Protein AF-A0A7Y4X3A5-F1 (afdb_monomer_lite)

Radius of gyration: 24.89 Å; chains: 1; bounding box: 58×42×70 Å

Foldseek 3Di:
DWDWDDDPPDPPIDIWDWDWDDDVPDDIDIDIGPPPDCVVPPSVNVVVVVVVVCVVVVLVVCLCPQVVLVDQPDPDPVSNVVSSVVSVVVSVVLLVLLVLLCVLVVHDSVQFASRQSSVVVVVVVVCCVVPPDPVRVVVPDDDQPDPVSVVVVSNVVSSPDDDPSRGDDPDDPDPDPPPDDPDPDPDDPPVNVVVVVVVVVVPPDDD

Structure (mmCIF, N/CA/C/O backbone):
data_AF-A0A7Y4X3A5-F1
#
_entry.id   AF-A0A7Y4X3A5-F1
#
loop_
_atom_site.group_PDB
_atom_site.id
_atom_site.type_symbol
_atom_site.label_atom_id
_atom_site.label_alt_id
_atom_site.label_comp_id
_atom_site.label_asym_id
_atom_site.label_entity_id
_atom_site.label_seq_id
_atom_site.pdbx_PDB_ins_code
_atom_site.Cartn_x
_atom_site.Cartn_y
_atom_site.Cartn_z
_atom_site.occupancy
_atom_site.B_iso_or_equiv
_atom_site.auth_seq_id
_atom_site.auth_comp_id
_atom_site.auth_asym_id
_atom_site.auth_atom_id
_atom_site.pdbx_PDB_model_num
ATOM 1 N N . ASP A 1 1 ? 22.664 -3.812 -25.374 1.00 91.44 1 ASP A N 1
ATOM 2 C CA . ASP A 1 1 ? 23.437 -2.894 -26.245 1.00 91.44 1 ASP A CA 1
ATOM 3 C C . ASP A 1 1 ? 23.710 -1.587 -25.528 1.00 91.44 1 ASP A C 1
ATOM 5 O O . ASP A 1 1 ? 22.988 -1.268 -24.592 1.00 91.44 1 ASP A O 1
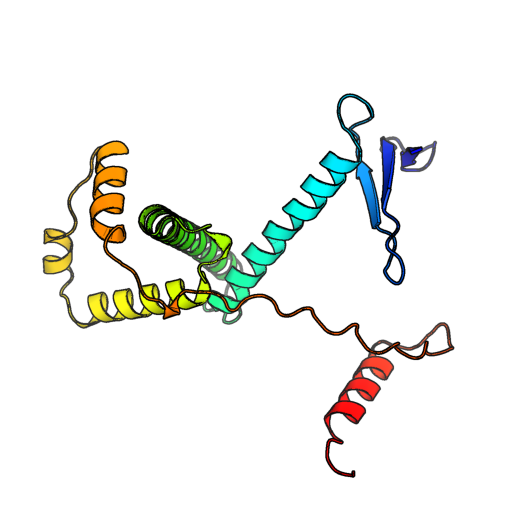ATOM 9 N N . TRP A 1 2 ? 24.705 -0.824 -25.969 1.00 95.75 2 TRP A N 1
ATOM 10 C CA . TRP A 1 2 ? 24.998 0.519 -25.465 1.00 95.75 2 TRP A CA 1
ATOM 11 C C . TRP A 1 2 ? 24.923 1.516 -26.605 1.00 95.75 2 TRP A C 1
ATOM 13 O O . TRP A 1 2 ? 25.144 1.170 -27.765 1.00 95.75 2 TRP A O 1
ATOM 23 N N . GLY A 1 3 ? 24.606 2.758 -26.282 1.00 94.00 3 GLY A N 1
ATOM 24 C CA . GLY A 1 3 ? 24.521 3.795 -27.284 1.00 94.00 3 GLY A CA 1
ATOM 25 C C . GLY A 1 3 ? 24.164 5.133 -26.687 1.00 94.00 3 GLY A C 1
ATOM 26 O O . GLY A 1 3 ? 23.875 5.277 -25.503 1.00 94.00 3 GLY A O 1
ATOM 27 N N . TRP A 1 4 ? 24.180 6.136 -27.544 1.00 93.19 4 TRP A N 1
ATOM 28 C CA . TRP A 1 4 ? 23.812 7.473 -27.140 1.00 93.19 4 TRP A CA 1
ATOM 29 C C . TRP A 1 4 ? 22.343 7.757 -27.435 1.00 93.19 4 TRP A C 1
ATOM 31 O O . TRP A 1 4 ? 21.884 7.559 -28.559 1.00 93.19 4 TRP A O 1
ATOM 41 N N . LEU A 1 5 ? 21.642 8.306 -26.449 1.00 91.06 5 LEU A N 1
ATOM 42 C CA . LEU A 1 5 ? 20.322 8.897 -26.609 1.00 91.06 5 LEU A CA 1
ATOM 43 C C . LEU A 1 5 ? 20.466 10.408 -26.834 1.00 91.06 5 LEU A C 1
ATOM 45 O O . LEU A 1 5 ? 21.069 11.109 -26.019 1.00 91.06 5 LEU A O 1
ATOM 49 N N . GLY A 1 6 ? 19.909 10.899 -27.942 1.00 88.00 6 GLY A N 1
ATOM 50 C CA . GLY A 1 6 ? 19.996 12.298 -28.376 1.00 88.00 6 GLY A CA 1
ATOM 51 C C . GLY A 1 6 ? 20.973 12.526 -29.538 1.00 88.00 6 GLY A C 1
ATOM 52 O O . GLY A 1 6 ? 21.834 11.690 -29.836 1.00 88.00 6 GLY A O 1
ATOM 53 N N . SER A 1 7 ? 20.830 13.673 -30.211 1.00 88.69 7 SER A N 1
ATOM 54 C CA . SER A 1 7 ? 21.684 14.056 -31.342 1.00 88.69 7 SER A CA 1
ATOM 55 C C . SER A 1 7 ? 23.117 14.357 -30.893 1.00 88.69 7 SER A C 1
ATOM 57 O O . SER A 1 7 ? 23.351 14.775 -29.760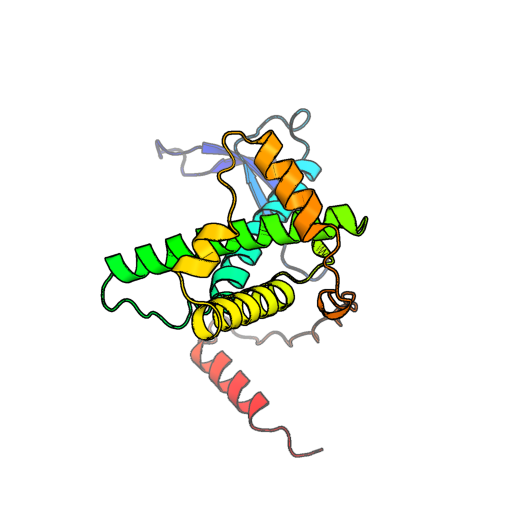 1.00 88.69 7 SER A O 1
ATOM 59 N N . ALA A 1 8 ? 24.088 14.183 -31.795 1.00 88.06 8 ALA A N 1
ATOM 60 C CA . ALA A 1 8 ? 25.502 14.452 -31.509 1.00 88.06 8 ALA A CA 1
ATOM 61 C C . ALA A 1 8 ? 25.788 15.922 -31.143 1.00 88.06 8 ALA A C 1
ATOM 63 O O . ALA A 1 8 ? 26.760 16.206 -30.454 1.00 88.06 8 ALA A O 1
ATOM 64 N N . GLN A 1 9 ? 24.927 16.841 -31.584 1.00 88.38 9 GLN A N 1
ATOM 65 C CA . GLN A 1 9 ? 25.035 18.281 -31.335 1.00 88.38 9 GLN A CA 1
ATOM 66 C C . GLN A 1 9 ? 24.324 18.713 -30.039 1.00 88.38 9 GLN A C 1
ATOM 68 O O . GLN A 1 9 ? 24.487 19.846 -29.589 1.00 88.38 9 GLN A O 1
ATOM 73 N N . SER A 1 10 ? 23.523 17.831 -29.426 1.00 90.44 10 SER A N 1
ATOM 74 C CA . SER A 1 10 ? 22.800 18.143 -28.193 1.00 90.44 10 SER A CA 1
ATOM 75 C C . SER A 1 10 ? 23.715 18.034 -26.978 1.00 90.44 10 SER A C 1
ATOM 77 O O . SER A 1 10 ? 24.249 16.968 -26.675 1.00 90.44 10 SER A O 1
ATOM 79 N N . LYS A 1 11 ? 23.810 19.118 -26.202 1.00 86.44 11 LYS A N 1
ATOM 80 C CA . LYS A 1 11 ? 24.529 19.131 -24.916 1.00 86.44 11 LYS A CA 1
ATOM 81 C C . LYS A 1 11 ? 23.901 18.210 -23.860 1.00 86.44 11 LYS A C 1
ATOM 83 O O . LYS A 1 11 ? 24.559 17.876 -22.884 1.00 86.44 11 LYS A O 1
ATOM 88 N N . GLN A 1 12 ? 22.644 17.799 -24.045 1.00 90.38 12 GLN A N 1
ATOM 89 C CA . GLN A 1 12 ? 21.928 16.903 -23.129 1.00 90.38 12 GLN A CA 1
ATOM 90 C C . GLN A 1 12 ? 22.005 15.425 -23.545 1.00 90.38 12 GLN A C 1
ATOM 92 O O . GLN A 1 12 ? 21.328 14.587 -22.950 1.00 90.38 12 GLN A O 1
ATOM 97 N N . ARG A 1 13 ? 22.800 15.083 -24.569 1.00 92.62 13 ARG A N 1
ATOM 98 C CA . ARG A 1 13 ? 22.971 13.698 -25.021 1.00 92.62 13 ARG A CA 1
ATOM 99 C C . ARG A 1 13 ? 23.508 12.826 -23.879 1.00 92.62 13 ARG A C 1
ATOM 101 O O . ARG A 1 13 ? 24.441 13.216 -23.179 1.00 92.62 13 ARG A O 1
ATOM 108 N N . ARG A 1 14 ? 22.946 11.629 -23.702 1.00 92.62 14 ARG A N 1
ATOM 109 C CA . ARG A 1 14 ? 23.349 10.681 -22.647 1.00 92.62 14 ARG A CA 1
ATOM 110 C C . ARG A 1 14 ? 23.825 9.373 -23.255 1.00 92.62 14 ARG A C 1
ATOM 112 O O . ARG A 1 14 ? 23.186 8.863 -24.172 1.00 92.62 14 ARG A O 1
ATOM 119 N N . PHE A 1 15 ? 24.931 8.835 -22.752 1.00 94.50 15 PHE A N 1
ATOM 120 C CA . PHE A 1 15 ? 25.352 7.477 -23.078 1.00 94.50 15 PHE A CA 1
ATOM 121 C C . PHE A 1 15 ? 24.637 6.512 -22.139 1.00 94.50 15 PHE A C 1
ATOM 123 O O . PHE A 1 15 ? 24.703 6.678 -20.925 1.00 94.50 15 PHE A O 1
ATOM 130 N N . LEU A 1 16 ? 23.911 5.557 -22.706 1.00 95.94 16 LEU A N 1
ATOM 131 C CA . LEU A 1 16 ? 23.006 4.668 -21.993 1.00 95.94 16 LEU A CA 1
ATOM 132 C C . LEU A 1 16 ? 23.197 3.227 -22.461 1.00 95.94 16 LEU A C 1
ATOM 134 O O . LEU A 1 16 ? 23.697 2.942 -23.552 1.00 95.94 16 LEU A O 1
ATOM 138 N N . ARG A 1 17 ? 22.708 2.311 -21.640 1.00 94.94 17 ARG A N 1
ATOM 139 C CA . ARG A 1 17 ? 22.535 0.902 -21.948 1.00 94.94 17 ARG A CA 1
ATOM 140 C C . ARG A 1 17 ? 21.066 0.616 -22.249 1.00 94.94 17 ARG A C 1
ATOM 142 O O . ARG A 1 17 ? 20.165 1.078 -21.551 1.00 94.94 17 ARG A O 1
ATOM 149 N N . ARG A 1 18 ? 20.836 -0.184 -23.286 1.00 95.12 18 ARG A N 1
ATOM 150 C CA . ARG A 1 18 ? 19.540 -0.707 -23.714 1.00 95.12 18 ARG A CA 1
ATOM 151 C C . ARG A 1 18 ? 19.444 -2.196 -23.401 1.00 95.12 18 ARG A C 1
ATOM 153 O O . ARG A 1 18 ? 20.243 -2.992 -23.909 1.00 95.12 18 ARG A O 1
ATOM 160 N N . VAL A 1 19 ? 18.429 -2.562 -22.627 1.00 94.62 19 VAL A N 1
ATOM 161 C CA . VAL A 1 19 ? 18.020 -3.942 -22.346 1.00 94.62 19 VAL A CA 1
ATOM 162 C C . VAL A 1 19 ? 16.708 -4.211 -23.079 1.00 94.62 19 VAL A C 1
ATOM 164 O O . VAL A 1 19 ? 15.767 -3.429 -22.964 1.00 94.62 19 VAL A O 1
ATOM 167 N N . THR A 1 20 ? 16.647 -5.305 -23.838 1.00 94.38 20 THR A N 1
ATOM 168 C CA . THR A 1 20 ? 15.466 -5.673 -24.631 1.00 94.38 20 THR A CA 1
ATOM 169 C C . THR A 1 20 ? 14.929 -7.010 -24.146 1.00 94.38 20 THR A C 1
ATOM 171 O O . THR A 1 20 ? 15.666 -7.994 -24.121 1.00 94.38 20 THR A O 1
ATOM 174 N N . LEU A 1 21 ? 13.652 -7.043 -23.772 1.00 93.44 21 LEU A N 1
ATOM 175 C CA . LEU A 1 21 ? 12.935 -8.252 -23.391 1.00 93.44 21 LEU A CA 1
ATOM 176 C C . LEU A 1 21 ? 11.904 -8.586 -24.470 1.00 93.44 21 LEU A C 1
ATOM 178 O O . LEU A 1 21 ? 10.898 -7.889 -24.631 1.00 93.44 21 LEU A O 1
ATOM 182 N N . TYR A 1 22 ? 12.156 -9.676 -25.189 1.00 93.12 22 TYR A N 1
ATOM 183 C CA . TYR A 1 22 ? 11.228 -10.229 -26.169 1.00 93.12 22 TYR A CA 1
ATOM 184 C C . TYR A 1 22 ? 10.202 -11.119 -25.473 1.00 93.12 22 TYR A C 1
ATOM 186 O O . TYR A 1 22 ? 10.561 -12.001 -24.692 1.00 93.12 22 TYR A O 1
ATOM 194 N N . ARG A 1 23 ? 8.922 -10.894 -25.770 1.00 89.25 23 ARG A N 1
ATOM 195 C CA . ARG A 1 23 ? 7.800 -11.643 -25.201 1.00 89.25 23 ARG A CA 1
ATOM 196 C C . ARG A 1 23 ? 6.954 -12.197 -26.348 1.00 89.25 23 ARG A C 1
ATOM 198 O O . ARG A 1 23 ? 6.325 -11.409 -27.049 1.00 89.25 23 ARG A O 1
ATOM 205 N N . PRO A 1 24 ? 6.962 -13.517 -26.600 1.00 89.06 24 PRO A N 1
ATOM 206 C CA . PRO A 1 24 ? 6.225 -14.099 -27.718 1.00 89.06 24 PRO A CA 1
ATOM 207 C C . PRO A 1 24 ? 4.734 -13.742 -27.684 1.00 89.06 24 PRO A C 1
ATOM 209 O O . PRO A 1 24 ? 4.057 -14.002 -26.694 1.00 89.06 24 PRO A O 1
ATOM 212 N N . GLY A 1 25 ? 4.222 -13.157 -28.770 1.00 87.81 25 GLY A N 1
ATOM 213 C CA . GLY A 1 25 ? 2.819 -12.735 -28.876 1.00 87.81 25 GLY A CA 1
ATOM 214 C C . GLY A 1 25 ? 2.456 -11.458 -28.102 1.00 87.81 25 GLY A C 1
ATOM 215 O O . GLY A 1 25 ? 1.300 -11.044 -28.144 1.00 87.81 25 GLY A O 1
ATOM 216 N N . GLU A 1 26 ? 3.420 -10.815 -27.440 1.00 89.38 26 GLU A N 1
ATOM 217 C CA . GLU A 1 26 ? 3.252 -9.541 -26.737 1.00 89.38 26 GLU A CA 1
ATOM 218 C C . GLU A 1 26 ? 4.234 -8.488 -27.270 1.00 89.38 26 GLU A C 1
ATOM 220 O O . GLU A 1 26 ? 5.170 -8.782 -28.013 1.00 89.38 26 GLU A O 1
ATOM 225 N N . GLU A 1 27 ? 4.033 -7.229 -26.883 1.00 88.38 27 GLU A N 1
ATOM 226 C CA . GLU A 1 27 ? 4.955 -6.156 -27.251 1.00 88.38 27 GLU A CA 1
ATOM 227 C C . GLU A 1 27 ? 6.324 -6.326 -26.575 1.00 88.38 27 GLU A C 1
ATOM 229 O O . GLU A 1 27 ? 6.427 -6.618 -25.375 1.00 88.38 27 GLU A O 1
ATOM 234 N N . THR A 1 28 ? 7.387 -6.096 -27.345 1.00 91.00 28 THR A N 1
ATOM 235 C CA . THR A 1 28 ? 8.766 -6.056 -26.846 1.00 91.00 28 THR A CA 1
ATOM 236 C C . THR A 1 28 ? 8.930 -4.928 -25.833 1.00 91.00 28 THR A C 1
ATOM 238 O O . THR A 1 28 ? 8.555 -3.787 -26.097 1.00 91.00 28 THR A O 1
ATOM 241 N N . ILE A 1 29 ? 9.541 -5.229 -24.687 1.00 90.88 29 ILE A N 1
ATOM 242 C CA . ILE A 1 29 ? 9.876 -4.217 -23.680 1.00 90.88 29 ILE A CA 1
ATOM 243 C C . ILE A 1 29 ? 11.317 -3.763 -23.901 1.00 90.88 29 ILE A C 1
ATOM 245 O O . ILE A 1 29 ? 12.227 -4.588 -24.003 1.00 90.88 29 ILE A O 1
ATOM 249 N N . ILE A 1 30 ? 11.528 -2.447 -23.935 1.00 93.62 30 ILE A N 1
ATOM 250 C CA . ILE A 1 30 ? 12.853 -1.828 -24.002 1.00 93.62 30 ILE A CA 1
ATOM 251 C C . ILE A 1 30 ? 13.064 -0.996 -22.737 1.00 93.62 30 ILE A C 1
ATOM 253 O O . ILE A 1 30 ? 12.319 -0.054 -22.476 1.00 93.62 30 ILE A O 1
ATOM 257 N N . LEU A 1 31 ? 14.099 -1.332 -21.970 1.00 92.00 31 LEU A N 1
ATOM 258 C CA . LEU A 1 31 ? 14.550 -0.577 -20.805 1.00 92.00 31 LEU A CA 1
ATOM 259 C C . LEU A 1 31 ? 15.839 0.175 -21.154 1.00 92.00 31 LEU A C 1
ATOM 261 O O . LEU A 1 31 ? 16.808 -0.426 -21.622 1.00 92.00 31 LEU A O 1
ATOM 265 N N . LEU A 1 32 ? 15.845 1.487 -20.915 1.00 93.94 32 LEU A N 1
ATOM 266 C CA . LEU A 1 32 ? 17.026 2.342 -21.028 1.00 93.94 32 LEU A CA 1
ATOM 267 C C . LEU A 1 32 ? 17.527 2.700 -19.628 1.00 93.94 32 LEU A C 1
ATOM 269 O O . LEU A 1 32 ? 16.734 3.089 -18.774 1.00 93.94 32 LEU A O 1
ATOM 273 N N . THR A 1 33 ? 18.830 2.573 -19.399 1.00 93.12 33 THR A N 1
ATOM 274 C CA . THR A 1 33 ? 19.461 2.861 -18.104 1.00 93.12 33 THR A CA 1
ATOM 275 C C . THR A 1 33 ? 20.857 3.451 -18.290 1.00 93.12 33 THR A C 1
ATOM 277 O O . THR A 1 33 ? 21.534 3.162 -19.275 1.00 93.12 33 THR A O 1
ATOM 280 N N . ASP A 1 34 ? 21.293 4.281 -17.351 1.00 93.75 34 ASP A N 1
ATOM 281 C CA 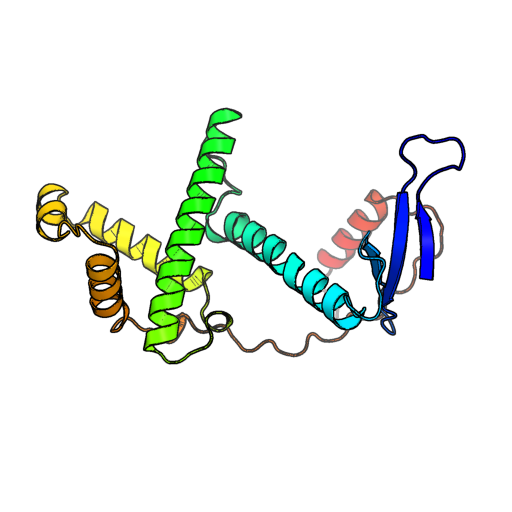. ASP A 1 34 ? 22.666 4.774 -17.216 1.00 93.75 34 ASP A CA 1
ATOM 282 C C . ASP A 1 34 ? 23.563 3.819 -16.404 1.00 93.75 34 ASP A C 1
ATOM 284 O O . ASP A 1 34 ? 24.755 4.073 -16.247 1.00 93.75 34 ASP A O 1
ATOM 288 N N . LEU A 1 35 ? 23.033 2.678 -15.951 1.00 93.69 35 LEU A N 1
ATOM 289 C CA . LEU A 1 35 ? 23.802 1.591 -15.346 1.00 93.69 35 LEU A CA 1
ATOM 290 C C . LEU A 1 35 ? 24.533 0.796 -16.439 1.00 93.69 35 LEU A C 1
ATOM 292 O O . LEU A 1 35 ? 24.013 -0.165 -17.021 1.00 93.69 35 LEU A O 1
ATOM 296 N N . LEU A 1 36 ? 25.745 1.252 -16.763 1.00 95.50 36 LEU A N 1
ATOM 297 C CA . LEU A 1 36 ? 26.505 0.771 -17.919 1.00 95.50 36 LEU A CA 1
ATOM 298 C C . LEU A 1 36 ? 27.181 -0.587 -17.694 1.00 95.50 36 LEU A C 1
ATOM 300 O O . LEU A 1 36 ? 27.358 -1.320 -18.667 1.00 95.50 36 LEU A O 1
ATOM 304 N N . ASP A 1 37 ? 27.539 -0.929 -16.457 1.00 94.00 37 ASP A N 1
ATOM 305 C CA . ASP A 1 37 ? 28.224 -2.184 -16.135 1.00 94.00 37 ASP A CA 1
ATOM 306 C C . ASP A 1 37 ? 27.240 -3.365 -16.161 1.00 94.00 37 ASP A C 1
ATOM 308 O O . ASP A 1 37 ? 26.324 -3.461 -15.344 1.00 94.00 37 ASP A O 1
ATOM 312 N N . ALA A 1 38 ? 27.411 -4.263 -17.132 1.00 93.56 38 ALA A N 1
ATOM 313 C CA . ALA A 1 38 ? 26.541 -5.424 -17.294 1.00 93.56 38 ALA A CA 1
ATOM 314 C C . ALA A 1 38 ? 26.810 -6.556 -16.301 1.00 93.56 38 ALA A C 1
ATOM 316 O O . ALA A 1 38 ? 25.918 -7.381 -16.102 1.00 93.56 38 ALA A O 1
ATOM 317 N N . THR A 1 39 ? 28.002 -6.593 -15.709 1.00 92.88 39 THR A N 1
ATOM 318 C CA . THR A 1 39 ? 28.400 -7.600 -14.727 1.00 92.88 39 THR A CA 1
ATOM 319 C C . THR A 1 39 ? 27.895 -7.202 -13.348 1.00 92.88 39 THR A C 1
ATOM 321 O O . THR A 1 39 ? 27.304 -8.024 -12.656 1.00 92.88 39 THR A O 1
ATOM 324 N N . LEU A 1 40 ? 28.069 -5.929 -12.975 1.00 90.38 40 LEU A N 1
ATOM 325 C CA . LEU A 1 40 ? 27.584 -5.400 -11.700 1.00 90.38 40 LEU A CA 1
ATOM 326 C C . LEU A 1 40 ? 26.059 -5.218 -11.684 1.00 90.38 40 LEU A C 1
ATOM 328 O O . LEU A 1 40 ? 25.432 -5.406 -10.646 1.00 90.38 40 LEU A O 1
ATOM 332 N N . PHE A 1 41 ? 25.456 -4.886 -12.832 1.00 93.00 41 PHE A N 1
ATOM 333 C CA . PHE A 1 41 ? 24.008 -4.711 -12.975 1.00 93.00 41 PHE A CA 1
ATOM 334 C C . PHE A 1 41 ? 23.450 -5.624 -14.079 1.00 93.00 41 PHE A C 1
ATOM 336 O O . PHE A 1 41 ? 23.246 -5.187 -15.222 1.00 93.00 41 PHE A O 1
ATOM 343 N N . PRO A 1 42 ? 23.192 -6.909 -13.787 1.00 93.75 42 PRO A N 1
ATOM 344 C CA . PRO A 1 42 ? 22.641 -7.842 -14.761 1.00 93.75 42 PRO A CA 1
ATOM 345 C C . PRO A 1 42 ? 21.287 -7.391 -15.323 1.00 93.75 42 PRO A C 1
ATOM 347 O O . PRO A 1 42 ? 20.459 -6.783 -14.645 1.00 93.75 42 PRO A O 1
ATOM 350 N N . ALA A 1 43 ? 21.025 -7.721 -16.591 1.00 91.62 43 ALA A N 1
ATOM 351 C CA . ALA A 1 43 ? 19.774 -7.354 -17.263 1.00 91.62 43 ALA A CA 1
ATOM 352 C C . ALA A 1 43 ? 18.528 -7.950 -16.580 1.00 91.62 43 ALA A C 1
ATOM 354 O O . ALA A 1 43 ? 17.474 -7.317 -16.568 1.00 91.62 43 ALA A O 1
ATOM 355 N N . THR A 1 44 ? 18.653 -9.149 -16.008 1.00 91.69 44 THR A N 1
ATOM 356 C CA . THR A 1 44 ? 17.589 -9.833 -15.261 1.00 91.69 44 THR A CA 1
ATOM 357 C C . THR A 1 44 ? 17.135 -9.023 -14.057 1.00 91.69 44 THR A C 1
ATOM 359 O O . THR A 1 44 ? 15.934 -8.848 -13.858 1.00 91.69 44 THR A O 1
ATOM 362 N N . ASP A 1 45 ? 18.082 -8.464 -13.310 1.00 90.94 45 ASP A N 1
ATOM 363 C CA . ASP A 1 45 ? 17.811 -7.734 -12.073 1.00 90.94 45 ASP A CA 1
ATOM 364 C C . ASP A 1 45 ? 17.173 -6.384 -12.389 1.00 90.94 45 ASP A C 1
ATOM 366 O O . ASP A 1 45 ? 16.182 -5.993 -11.775 1.00 90.94 45 ASP A O 1
ATOM 370 N N . LEU A 1 46 ? 17.667 -5.712 -13.434 1.00 91.06 46 LEU A N 1
ATOM 371 C CA . LEU A 1 46 ? 17.074 -4.477 -13.946 1.00 91.06 46 LEU A CA 1
ATOM 372 C C . LEU A 1 46 ? 15.623 -4.682 -14.401 1.00 91.06 46 LEU A C 1
ATOM 374 O O . LEU A 1 46 ? 14.755 -3.865 -14.093 1.00 91.06 46 LEU A O 1
ATOM 378 N N . LEU A 1 47 ? 15.337 -5.778 -15.111 1.00 91.19 47 LEU A N 1
ATOM 379 C CA . LEU A 1 47 ? 13.978 -6.115 -15.539 1.00 91.19 47 LEU A CA 1
ATOM 380 C C . LEU A 1 47 ? 13.083 -6.503 -14.354 1.00 91.19 47 LEU A C 1
ATOM 382 O O . LEU A 1 47 ? 11.918 -6.105 -14.327 1.00 91.19 47 LEU A O 1
ATOM 386 N N . ALA A 1 48 ? 13.611 -7.220 -13.359 1.00 86.88 48 ALA A N 1
ATOM 387 C CA . ALA A 1 48 ? 12.886 -7.554 -12.135 1.00 86.88 48 ALA A CA 1
ATOM 388 C C . ALA A 1 48 ? 12.528 -6.296 -11.326 1.00 86.88 48 ALA A C 1
ATOM 390 O O . ALA A 1 48 ? 11.385 -6.147 -10.891 1.00 86.88 48 ALA A O 1
ATOM 391 N N . LEU A 1 49 ? 13.459 -5.348 -11.193 1.00 86.38 49 LEU A N 1
ATOM 392 C CA . LEU A 1 49 ? 13.211 -4.044 -10.572 1.00 86.38 49 LEU A CA 1
ATOM 393 C C . LEU A 1 49 ? 12.207 -3.213 -11.378 1.00 86.38 49 LEU A C 1
ATOM 395 O O . LEU A 1 49 ? 11.305 -2.600 -10.806 1.00 86.38 49 LEU A O 1
ATOM 399 N N . TYR A 1 50 ? 12.305 -3.227 -12.709 1.00 86.62 50 TYR A N 1
ATOM 400 C CA . TYR A 1 50 ? 11.340 -2.541 -13.565 1.00 86.62 50 TYR A CA 1
ATOM 401 C C . TYR A 1 50 ? 9.930 -3.133 -13.433 1.00 86.62 50 TYR A C 1
ATOM 403 O O . TYR A 1 50 ? 8.945 -2.395 -13.396 1.00 86.62 50 TYR A O 1
ATOM 411 N N . LEU A 1 51 ? 9.817 -4.455 -13.293 1.00 84.19 51 LEU A N 1
ATOM 412 C CA . LEU A 1 51 ? 8.555 -5.115 -12.971 1.00 84.19 51 LEU A CA 1
ATOM 413 C C . LEU A 1 51 ? 8.070 -4.734 -11.564 1.00 84.19 51 LEU A C 1
ATOM 415 O O . LEU A 1 51 ? 6.882 -4.483 -11.370 1.00 84.19 51 LEU A O 1
ATOM 419 N N . ALA A 1 52 ? 8.967 -4.630 -10.583 1.00 81.38 52 ALA A N 1
ATOM 420 C CA . ALA A 1 52 ? 8.617 -4.174 -9.242 1.00 81.38 52 ALA A CA 1
ATOM 421 C C . ALA A 1 52 ? 8.099 -2.724 -9.241 1.00 81.38 52 ALA A C 1
ATOM 423 O O . ALA A 1 52 ? 7.187 -2.420 -8.474 1.00 81.38 52 ALA A O 1
ATOM 424 N N . ARG A 1 53 ? 8.576 -1.849 -10.141 1.00 83.81 53 ARG A N 1
ATOM 425 C CA . ARG A 1 53 ? 8.080 -0.465 -10.310 1.00 83.81 53 ARG A CA 1
ATOM 426 C C . ARG A 1 53 ? 6.573 -0.402 -10.573 1.00 83.81 53 ARG A C 1
ATOM 428 O O . ARG A 1 53 ? 5.908 0.490 -10.053 1.00 83.81 53 ARG A O 1
ATOM 435 N N . TRP A 1 54 ? 6.011 -1.369 -11.303 1.00 79.19 54 TRP A N 1
ATOM 436 C CA . TRP A 1 54 ? 4.559 -1.469 -11.527 1.00 79.19 54 TRP A CA 1
ATOM 437 C C . TRP A 1 54 ? 3.750 -1.628 -10.227 1.00 79.19 54 TRP A C 1
ATOM 439 O O . TRP A 1 54 ? 2.532 -1.458 -10.219 1.00 79.19 54 TRP A O 1
ATOM 449 N N . SER A 1 55 ? 4.387 -1.955 -9.095 1.00 78.75 55 SER A N 1
ATOM 450 C CA . SER A 1 55 ? 3.723 -1.909 -7.786 1.00 78.75 55 SER A CA 1
ATOM 451 C C . SER A 1 55 ? 3.184 -0.517 -7.444 1.00 78.75 55 SER A C 1
ATOM 453 O O . SER A 1 55 ? 2.120 -0.438 -6.841 1.00 78.75 55 SER A O 1
ATOM 455 N N . ILE A 1 56 ? 3.836 0.560 -7.892 1.00 81.38 56 ILE A N 1
ATOM 456 C CA . ILE A 1 56 ? 3.393 1.938 -7.645 1.00 81.38 56 ILE A CA 1
ATOM 457 C C . ILE A 1 56 ? 2.072 2.223 -8.367 1.00 81.38 56 ILE A C 1
ATOM 459 O O . ILE A 1 56 ? 1.177 2.838 -7.800 1.00 81.38 56 ILE A O 1
ATOM 463 N N . GLU A 1 57 ? 1.900 1.728 -9.591 1.00 82.94 57 GLU A N 1
ATOM 464 C CA . GLU A 1 57 ? 0.636 1.880 -10.323 1.00 82.94 57 GLU A CA 1
ATOM 465 C C . GLU A 1 57 ? -0.511 1.180 -9.586 1.00 82.94 57 GLU A C 1
ATOM 467 O O . GLU A 1 57 ? -1.603 1.732 -9.475 1.00 82.94 57 GLU A O 1
ATOM 472 N N . ARG A 1 58 ? -0.239 0.019 -8.973 1.00 81.25 58 ARG A N 1
ATOM 473 C CA . ARG A 1 58 ? -1.204 -0.655 -8.090 1.00 81.25 58 ARG A CA 1
ATOM 474 C C . ARG A 1 58 ? -1.516 0.158 -6.833 1.00 81.25 58 ARG A C 1
ATOM 476 O O . ARG A 1 58 ? -2.666 0.162 -6.415 1.00 81.25 58 ARG A O 1
ATOM 483 N N . VAL A 1 59 ? -0.538 0.858 -6.251 1.00 83.56 59 VAL A N 1
ATOM 484 C CA . VAL A 1 59 ? -0.776 1.783 -5.125 1.00 83.56 59 VAL A CA 1
ATOM 485 C C . VAL A 1 59 ? -1.740 2.890 -5.550 1.00 83.56 59 VAL A C 1
ATOM 487 O O . VAL A 1 59 ? -2.751 3.100 -4.888 1.00 83.56 59 VAL A O 1
ATOM 490 N N . PHE A 1 60 ? -1.470 3.561 -6.674 1.00 81.88 60 PHE A N 1
ATOM 491 C CA . PHE A 1 60 ? -2.338 4.627 -7.180 1.00 81.88 60 PHE A CA 1
ATOM 492 C C . PHE A 1 60 ? -3.736 4.127 -7.528 1.00 81.88 60 PHE A C 1
ATOM 494 O O . PHE A 1 60 ? -4.707 4.793 -7.189 1.00 81.88 60 PHE A O 1
ATOM 501 N N . GLN A 1 61 ? -3.844 2.946 -8.138 1.00 82.94 61 GLN A N 1
ATOM 502 C CA . GLN A 1 61 ? -5.131 2.313 -8.406 1.00 82.94 61 GLN A CA 1
ATOM 503 C C . GLN A 1 61 ? -5.909 2.052 -7.110 1.00 82.94 61 GLN A C 1
ATOM 505 O O . GLN A 1 61 ? -7.088 2.369 -7.023 1.00 82.94 61 GLN A O 1
ATOM 510 N N . GLN A 1 62 ? -5.254 1.529 -6.070 1.00 82.62 62 GLN A N 1
ATOM 511 C CA . GLN A 1 62 ? -5.907 1.325 -4.777 1.00 82.62 62 GLN A CA 1
ATOM 512 C C . GLN A 1 62 ? -6.342 2.653 -4.151 1.00 82.62 62 GLN A C 1
ATOM 514 O O . GLN A 1 62 ? -7.452 2.745 -3.647 1.00 82.62 62 GLN A O 1
ATOM 519 N N . ILE A 1 63 ? -5.520 3.700 -4.222 1.00 82.44 63 ILE A N 1
ATOM 520 C CA . ILE A 1 63 ? -5.892 5.035 -3.734 1.00 82.44 63 ILE A CA 1
ATOM 521 C C . ILE A 1 63 ? -7.124 5.578 -4.475 1.00 82.44 63 ILE A C 1
ATOM 523 O O . ILE A 1 63 ? -8.024 6.127 -3.844 1.00 82.44 63 ILE A O 1
ATOM 527 N N . THR A 1 64 ? -7.199 5.427 -5.796 1.00 79.12 64 THR A N 1
ATOM 528 C CA . THR A 1 64 ? -8.320 5.976 -6.569 1.00 79.12 64 THR A CA 1
ATOM 529 C C . THR A 1 64 ? -9.600 5.160 -6.435 1.00 79.12 64 THR A C 1
ATOM 531 O O . THR A 1 64 ? -10.673 5.754 -6.328 1.00 79.12 64 THR A O 1
ATOM 534 N N . GLU A 1 65 ? -9.501 3.832 -6.422 1.00 80.44 65 GLU A N 1
ATOM 535 C CA . GLU A 1 65 ? -10.653 2.924 -6.420 1.00 80.44 65 GLU A CA 1
ATOM 536 C C . GLU A 1 65 ? -11.154 2.612 -5.003 1.00 80.44 65 GLU A C 1
ATOM 538 O O . GLU A 1 65 ? -12.355 2.675 -4.762 1.00 80.44 65 GLU A O 1
ATOM 543 N N . VAL A 1 66 ? -10.252 2.332 -4.054 1.00 78.19 66 VAL A N 1
ATOM 544 C CA . VAL A 1 66 ? -10.609 1.892 -2.690 1.00 78.19 66 VAL A CA 1
ATOM 545 C C . VAL A 1 66 ? -10.872 3.080 -1.767 1.00 78.19 66 VAL A C 1
ATOM 547 O O . VAL A 1 66 ? -11.834 3.074 -1.013 1.00 78.19 66 VAL A O 1
ATOM 550 N N . PHE A 1 67 ? -10.060 4.138 -1.841 1.00 74.19 67 PHE A N 1
ATOM 551 C CA . PHE A 1 67 ? -10.235 5.329 -0.991 1.00 74.19 67 PHE A CA 1
ATOM 552 C C . PHE A 1 67 ? -11.165 6.374 -1.626 1.00 74.19 67 PHE A C 1
ATOM 554 O O . PHE A 1 67 ? -11.189 7.526 -1.195 1.00 74.19 67 PHE A O 1
ATOM 561 N N . HIS A 1 68 ? -11.913 5.981 -2.665 1.00 71.50 68 HIS A N 1
ATOM 562 C CA . HIS A 1 68 ? -12.915 6.793 -3.359 1.00 71.50 68 HIS A CA 1
ATOM 563 C C . HIS A 1 68 ? -12.432 8.181 -3.819 1.00 71.50 68 HIS A C 1
ATOM 565 O O . HIS A 1 68 ? -13.240 9.099 -3.969 1.00 71.50 68 HIS A O 1
ATOM 571 N N . LEU A 1 69 ? -11.135 8.347 -4.122 1.00 68.81 69 LEU A N 1
ATOM 572 C CA . LEU A 1 69 ? -10.575 9.627 -4.585 1.00 68.81 69 LEU A CA 1
ATOM 573 C C . LEU A 1 69 ? -11.168 10.094 -5.932 1.00 68.81 69 LEU A C 1
ATOM 575 O O . LEU A 1 69 ? -11.016 11.249 -6.313 1.00 68.81 69 LEU A O 1
ATOM 579 N N . GLN A 1 70 ? -11.882 9.223 -6.652 1.00 64.56 70 GLN A N 1
ATOM 580 C CA . GLN A 1 70 ? -12.674 9.613 -7.826 1.00 64.56 70 GLN A CA 1
ATOM 581 C C . GLN A 1 70 ? -13.779 10.631 -7.496 1.00 64.56 70 GLN A C 1
ATOM 583 O O . GLN A 1 70 ? -14.225 11.353 -8.386 1.00 64.56 70 GLN A O 1
ATOM 588 N N . THR A 1 71 ? -14.190 10.721 -6.228 1.00 71.38 71 THR A N 1
ATOM 589 C CA . THR A 1 71 ? -15.124 11.740 -5.745 1.00 71.38 71 THR A CA 1
ATOM 590 C C . THR A 1 71 ? -14.332 12.819 -5.013 1.00 71.38 71 THR A C 1
ATOM 592 O O . THR A 1 71 ? -13.956 12.672 -3.847 1.00 71.38 71 THR A O 1
ATOM 595 N N . LEU A 1 72 ? -14.029 13.906 -5.720 1.00 73.56 72 LEU A N 1
ATOM 596 C CA . LEU A 1 72 ? -13.343 15.052 -5.133 1.00 73.56 72 LEU A CA 1
ATOM 597 C C . LEU A 1 72 ? -14.328 15.842 -4.269 1.00 73.56 72 LEU A C 1
ATOM 599 O O . LEU A 1 72 ? -15.340 16.334 -4.760 1.00 73.56 72 LEU A O 1
ATOM 603 N N . ILE A 1 73 ? -14.019 15.954 -2.979 1.00 77.69 73 ILE A N 1
ATOM 604 C CA . ILE A 1 73 ? -14.782 16.774 -2.027 1.00 77.69 73 ILE A CA 1
ATOM 605 C C . ILE A 1 73 ? -14.263 18.218 -2.077 1.00 77.69 73 ILE A C 1
ATOM 607 O O . ILE A 1 73 ? -15.019 19.174 -1.915 1.00 77.69 73 ILE A O 1
ATOM 611 N N . GLY A 1 74 ? -12.962 18.386 -2.335 1.00 78.38 74 GLY A N 1
ATOM 612 C CA . GLY A 1 74 ? -12.341 19.695 -2.498 1.00 78.38 74 GLY A CA 1
ATOM 613 C C . GLY A 1 74 ? -12.767 20.378 -3.798 1.00 78.38 74 GLY A C 1
ATOM 614 O O . GLY A 1 74 ? -12.569 19.842 -4.883 1.00 78.38 74 GLY A O 1
ATOM 615 N N . THR A 1 75 ? -13.273 21.607 -3.698 1.00 87.06 75 THR A N 1
ATOM 616 C CA . THR A 1 75 ? -13.626 22.458 -4.851 1.00 87.06 75 THR A CA 1
ATOM 617 C C . THR A 1 75 ? -12.459 23.322 -5.344 1.00 87.06 75 THR A C 1
ATOM 619 O O . THR A 1 75 ? -12.611 24.097 -6.286 1.00 87.06 75 THR A O 1
ATOM 622 N N . THR A 1 76 ? -11.282 23.194 -4.722 1.00 90.88 76 THR A N 1
ATOM 623 C CA . THR A 1 76 ? -10.066 23.944 -5.059 1.00 90.88 76 THR A CA 1
ATOM 624 C C . THR A 1 76 ? -8.899 23.003 -5.386 1.00 90.88 76 THR A C 1
ATOM 626 O O . THR A 1 76 ? -8.860 21.865 -4.896 1.00 90.88 76 THR A O 1
ATOM 629 N N . PRO A 1 77 ? -7.898 23.462 -6.166 1.00 89.69 77 PRO A N 1
ATOM 630 C CA . PRO A 1 77 ? -6.676 22.694 -6.409 1.00 89.69 77 PRO A CA 1
ATOM 631 C C . PRO A 1 77 ? -5.969 22.277 -5.112 1.00 89.69 77 PRO A C 1
ATOM 633 O O . PRO A 1 77 ? -5.525 21.140 -4.978 1.00 89.69 77 PRO A O 1
ATOM 636 N N . GLN A 1 78 ? -5.919 23.172 -4.123 1.00 92.19 78 GLN A N 1
ATOM 637 C CA . GLN A 1 78 ? -5.311 22.913 -2.819 1.00 92.19 78 GLN A CA 1
ATOM 638 C C . GLN A 1 78 ? -6.084 21.837 -2.050 1.00 92.19 78 GLN A C 1
ATOM 640 O O . GLN A 1 78 ? -5.471 20.926 -1.497 1.00 92.19 78 GLN A O 1
ATOM 645 N N . GLY A 1 79 ? -7.422 21.895 -2.067 1.00 89.62 79 GLY A N 1
ATOM 646 C CA . GLY A 1 79 ? -8.273 20.867 -1.465 1.00 89.62 79 GLY A CA 1
ATOM 647 C C . GLY A 1 79 ? -8.071 19.494 -2.108 1.00 89.62 79 GLY A C 1
ATOM 648 O O . GLY A 1 79 ? -8.018 18.489 -1.405 1.00 89.62 79 GLY A O 1
ATOM 649 N N . THR A 1 80 ? -7.862 19.452 -3.426 1.00 87.88 80 THR A N 1
ATOM 650 C CA . THR A 1 80 ? -7.562 18.210 -4.159 1.00 87.88 80 THR A CA 1
ATOM 651 C C . THR A 1 80 ? -6.211 17.619 -3.750 1.00 87.88 80 THR A C 1
ATOM 653 O O . THR A 1 80 ? -6.119 16.423 -3.471 1.00 87.88 80 THR A O 1
ATOM 656 N N . VAL A 1 81 ? -5.161 18.446 -3.664 1.00 90.25 81 VAL A N 1
ATOM 657 C CA . VAL A 1 81 ? -3.829 18.006 -3.208 1.00 90.25 81 VAL A CA 1
ATOM 658 C C . VAL A 1 81 ? -3.890 17.489 -1.772 1.00 90.25 81 VAL A C 1
ATOM 660 O O . VAL A 1 81 ? -3.319 16.439 -1.478 1.00 90.25 81 VAL A O 1
ATOM 663 N N . PHE A 1 82 ? -4.613 18.184 -0.892 1.00 89.81 82 PHE A N 1
ATOM 664 C CA . PHE A 1 82 ? -4.815 17.753 0.488 1.00 89.81 82 PHE A CA 1
ATOM 665 C C . PHE A 1 82 ? -5.542 16.404 0.567 1.00 89.81 82 PHE A C 1
ATOM 667 O O . PHE A 1 82 ? -5.056 15.493 1.236 1.00 89.81 82 PHE A O 1
ATOM 674 N N . GLN A 1 83 ? -6.657 16.244 -0.155 1.00 88.69 83 GLN A N 1
ATOM 675 C CA . GLN A 1 83 ? -7.416 14.991 -0.186 1.00 88.69 83 GLN A CA 1
ATOM 676 C C . GLN A 1 83 ? -6.547 13.826 -0.683 1.00 88.69 83 GLN A C 1
ATOM 678 O O . GLN A 1 83 ? -6.513 12.771 -0.053 1.00 88.69 83 GLN A O 1
ATOM 683 N N . PHE A 1 84 ? -5.781 14.028 -1.762 1.00 88.19 84 PHE A N 1
ATOM 684 C CA . PHE A 1 84 ? -4.848 13.020 -2.269 1.00 88.19 84 PHE A CA 1
ATOM 685 C C . PHE A 1 84 ? -3.771 12.650 -1.236 1.00 88.19 84 PHE A C 1
ATOM 687 O O . PHE A 1 84 ? -3.539 11.465 -0.986 1.00 88.19 84 PHE A O 1
ATOM 694 N N . ALA A 1 85 ? -3.137 13.645 -0.607 1.00 90.88 85 ALA A N 1
ATOM 695 C CA . ALA A 1 85 ? -2.120 13.411 0.417 1.00 90.88 85 ALA A CA 1
ATOM 696 C C . ALA A 1 85 ? -2.690 12.625 1.608 1.00 90.88 85 ALA A C 1
ATOM 698 O O . ALA A 1 85 ? -2.063 11.675 2.082 1.00 90.88 85 ALA A O 1
ATOM 699 N N . PHE A 1 86 ? -3.905 12.965 2.042 1.00 89.25 86 PHE A N 1
ATOM 700 C CA . PHE A 1 86 ? -4.601 12.263 3.113 1.00 89.25 86 PHE A CA 1
ATOM 701 C C . PHE A 1 86 ? -4.905 10.805 2.747 1.00 89.25 86 PHE A C 1
ATOM 703 O O . PHE A 1 86 ? -4.589 9.904 3.524 1.00 89.25 86 PHE A O 1
ATOM 710 N N . CYS A 1 87 ? -5.410 10.535 1.537 1.00 89.25 87 CYS A N 1
ATOM 711 C CA . CYS A 1 87 ? -5.590 9.164 1.050 1.00 89.25 87 CYS A CA 1
ATOM 712 C C . CYS A 1 87 ? -4.265 8.385 1.002 1.00 89.25 87 CYS A C 1
ATOM 714 O O . CYS A 1 87 ? -4.247 7.199 1.324 1.00 89.25 87 CYS A O 1
ATOM 716 N N . GLY A 1 88 ? -3.147 9.035 0.662 1.00 90.44 88 GLY A N 1
ATOM 717 C CA . GLY A 1 88 ? -1.815 8.426 0.720 1.00 90.44 88 GLY A CA 1
ATOM 718 C C . GLY A 1 88 ? -1.402 8.014 2.140 1.00 90.44 88 GLY A C 1
ATOM 719 O O . GLY A 1 88 ? -0.887 6.913 2.343 1.00 90.44 88 GLY A O 1
ATOM 720 N N . VAL A 1 89 ? -1.678 8.857 3.140 1.00 92.00 89 VAL A N 1
ATOM 721 C CA . VAL A 1 89 ? -1.452 8.525 4.557 1.00 92.00 89 VAL A CA 1
ATOM 722 C C . VAL A 1 89 ? -2.341 7.360 4.991 1.00 92.00 89 VAL A C 1
ATOM 724 O O . VAL A 1 89 ? -1.833 6.389 5.553 1.00 92.00 89 VAL A O 1
ATOM 727 N N . LEU A 1 90 ? -3.641 7.409 4.685 1.00 89.81 90 LEU A N 1
ATOM 728 C CA . LEU A 1 90 ? -4.576 6.331 5.015 1.00 89.81 90 LEU A CA 1
ATOM 729 C C . LEU A 1 90 ? -4.167 5.006 4.369 1.00 89.81 90 LEU A C 1
ATOM 731 O O . LEU A 1 90 ? -4.162 3.974 5.037 1.00 89.81 90 LEU A O 1
ATOM 735 N N . TYR A 1 91 ? -3.753 5.031 3.101 1.00 90.62 91 TYR A N 1
ATOM 736 C CA . TYR A 1 91 ? -3.219 3.860 2.419 1.00 90.62 91 TYR A CA 1
ATOM 737 C C . TYR A 1 91 ? -2.055 3.248 3.200 1.00 90.62 91 TYR A C 1
ATOM 739 O O . TYR A 1 91 ? -2.071 2.050 3.482 1.00 90.62 91 TYR A O 1
ATOM 747 N N . ASN A 1 92 ? -1.075 4.060 3.603 1.00 92.56 92 ASN A N 1
ATOM 748 C CA . ASN A 1 92 ? 0.078 3.582 4.364 1.00 92.56 92 ASN A CA 1
ATOM 749 C C . ASN A 1 92 ? -0.327 2.989 5.721 1.00 92.56 92 ASN A C 1
ATOM 751 O O . ASN A 1 92 ? 0.166 1.921 6.082 1.00 92.56 92 ASN A O 1
ATOM 755 N N . LEU A 1 93 ? -1.266 3.611 6.439 1.00 92.50 93 LEU A N 1
ATOM 756 C CA . LEU A 1 93 ? -1.796 3.072 7.697 1.00 92.50 93 LEU A CA 1
ATOM 757 C C . LEU A 1 93 ? -2.464 1.705 7.491 1.00 92.50 93 LEU A C 1
ATOM 759 O O . LEU A 1 93 ? -2.188 0.758 8.227 1.00 92.50 93 LEU A O 1
ATOM 763 N N . VAL A 1 94 ? -3.271 1.562 6.439 1.00 92.94 94 VAL A N 1
ATOM 764 C CA . VAL A 1 94 ? -3.904 0.287 6.071 1.00 92.94 94 VAL A CA 1
ATOM 765 C C . VAL A 1 94 ? -2.853 -0.769 5.707 1.00 92.94 94 VAL A C 1
ATOM 767 O O . VAL A 1 94 ? -3.010 -1.935 6.072 1.00 92.94 94 VAL A O 1
ATOM 770 N N . GLN A 1 95 ? -1.749 -0.397 5.046 1.00 93.25 95 GLN A N 1
ATOM 771 C CA . GLN A 1 95 ? -0.641 -1.329 4.789 1.00 93.25 95 GLN A CA 1
ATOM 772 C C . GLN A 1 95 ? 0.038 -1.795 6.081 1.00 93.25 95 GLN A C 1
ATOM 774 O O . GLN A 1 95 ? 0.369 -2.977 6.183 1.00 93.25 95 GLN A O 1
ATOM 779 N N . VAL A 1 96 ? 0.211 -0.910 7.069 1.00 94.19 96 VAL A N 1
ATOM 780 C CA . VAL A 1 96 ? 0.747 -1.276 8.389 1.00 94.19 96 VAL A CA 1
ATOM 781 C C . VAL A 1 96 ? -0.180 -2.279 9.073 1.00 94.19 96 VAL A C 1
ATOM 783 O O . VAL A 1 96 ? 0.279 -3.348 9.471 1.00 94.19 96 VAL A O 1
ATOM 786 N N . VAL A 1 97 ? -1.488 -2.003 9.128 1.00 94.19 97 VAL A N 1
ATOM 787 C CA . VAL A 1 97 ? -2.477 -2.939 9.695 1.00 94.19 97 VAL A CA 1
ATOM 788 C C . VAL A 1 97 ? -2.418 -4.290 8.979 1.00 94.19 97 VAL A C 1
ATOM 790 O O . VAL A 1 97 ? -2.290 -5.333 9.624 1.00 94.19 97 VAL A O 1
ATOM 793 N N . ARG A 1 98 ? -2.418 -4.282 7.639 1.00 94.88 98 ARG A N 1
ATOM 794 C CA . ARG A 1 98 ? -2.310 -5.499 6.823 1.00 94.88 98 ARG A CA 1
ATOM 795 C C . ARG A 1 98 ? -1.032 -6.282 7.128 1.00 94.88 98 ARG A C 1
ATOM 797 O O . ARG A 1 98 ? -1.075 -7.508 7.135 1.00 94.88 98 ARG A O 1
ATOM 804 N N . ALA A 1 99 ? 0.093 -5.609 7.365 1.00 94.62 99 ALA A N 1
ATOM 805 C CA . ALA A 1 99 ? 1.371 -6.251 7.671 1.00 94.62 99 ALA A CA 1
ATOM 806 C C . ALA A 1 99 ? 1.369 -6.956 9.036 1.00 94.62 99 ALA A C 1
ATOM 808 O O . ALA A 1 99 ? 1.868 -8.080 9.134 1.00 94.62 99 ALA A O 1
ATOM 809 N N . TYR A 1 100 ? 0.772 -6.350 10.067 1.00 95.31 100 TYR A N 1
ATOM 810 C CA . TYR A 1 100 ? 0.626 -6.998 11.376 1.00 95.31 100 TYR A CA 1
ATOM 811 C C . TYR A 1 100 ? -0.299 -8.215 11.306 1.00 95.31 100 TYR A C 1
ATOM 813 O O . TYR A 1 100 ? 0.075 -9.286 11.778 1.00 95.31 100 TYR A O 1
ATOM 821 N N . VAL A 1 101 ? -1.452 -8.088 10.640 1.00 94.19 101 VAL A N 1
ATOM 822 C CA . VAL A 1 101 ? -2.376 -9.215 10.424 1.00 94.19 101 VAL A CA 1
ATOM 823 C C . VAL A 1 101 ? -1.693 -10.337 9.634 1.00 94.19 101 VAL A C 1
ATOM 825 O O . VAL A 1 101 ? -1.788 -11.505 10.002 1.00 94.19 101 VAL A O 1
ATOM 828 N N . ALA A 1 102 ? -0.963 -10.002 8.565 1.00 94.56 102 ALA A N 1
ATOM 829 C CA . ALA A 1 102 ? -0.230 -10.977 7.757 1.00 94.56 102 ALA A CA 1
ATOM 830 C C . ALA A 1 102 ? 0.810 -11.746 8.581 1.00 94.56 102 ALA A C 1
ATOM 832 O O . ALA A 1 102 ? 0.863 -12.974 8.510 1.00 94.56 102 ALA A O 1
ATOM 833 N N . THR A 1 103 ? 1.594 -11.022 9.384 1.00 94.75 103 THR A N 1
ATOM 834 C CA . THR A 1 103 ? 2.604 -11.599 10.279 1.00 94.75 103 THR A CA 1
ATOM 835 C C . THR A 1 103 ? 1.962 -12.538 11.296 1.00 94.75 103 THR A C 1
ATOM 837 O O . THR A 1 103 ? 2.396 -13.679 11.426 1.00 94.75 103 THR A O 1
ATOM 840 N N . ALA A 1 104 ? 0.892 -12.100 11.963 1.00 93.56 104 ALA A N 1
ATOM 841 C CA . ALA A 1 104 ? 0.196 -12.895 12.972 1.00 93.56 104 ALA A CA 1
ATOM 842 C C . ALA A 1 104 ? -0.423 -14.182 12.406 1.00 93.56 104 ALA A C 1
ATOM 844 O O . ALA A 1 104 ? -0.471 -15.203 13.084 1.00 93.56 104 ALA A O 1
ATOM 845 N N . GLN A 1 105 ? -0.859 -14.148 11.146 1.00 93.12 105 GLN A N 1
ATOM 846 C CA . GLN A 1 105 ? -1.434 -15.301 10.452 1.00 93.12 105 GLN A CA 1
ATOM 847 C C . GLN A 1 105 ? -0.399 -16.131 9.681 1.00 93.12 105 GLN A C 1
ATOM 849 O O . GLN A 1 105 ? -0.788 -17.047 8.957 1.00 93.12 105 GLN A O 1
ATOM 854 N N . ALA A 1 106 ? 0.897 -15.803 9.789 1.00 93.44 106 ALA A N 1
ATOM 855 C CA . ALA A 1 106 ? 1.987 -16.423 9.032 1.00 93.44 106 ALA A CA 1
ATOM 856 C C . ALA A 1 106 ? 1.706 -16.495 7.514 1.00 93.44 106 ALA A C 1
ATOM 858 O O . ALA A 1 106 ? 1.988 -17.491 6.845 1.00 93.44 106 ALA A O 1
ATOM 859 N N . ARG A 1 107 ? 1.114 -15.430 6.957 1.00 91.75 107 ARG A N 1
ATOM 860 C CA . ARG A 1 107 ? 0.705 -15.344 5.548 1.00 91.75 107 ARG A CA 1
ATOM 861 C C . ARG A 1 107 ? 1.487 -14.269 4.800 1.00 91.75 107 ARG A C 1
ATOM 863 O O . ARG A 1 107 ? 1.777 -13.214 5.359 1.00 91.75 107 ARG A O 1
ATOM 870 N N . PRO A 1 108 ? 1.752 -14.452 3.495 1.00 90.31 108 PRO A N 1
ATOM 871 C CA . PRO A 1 108 ? 2.307 -13.379 2.685 1.00 90.31 108 PRO A CA 1
ATOM 872 C C . PRO A 1 108 ? 1.305 -12.224 2.573 1.00 90.31 108 PRO A C 1
ATOM 874 O O . PRO A 1 108 ? 0.178 -12.419 2.111 1.00 90.31 108 PRO A O 1
ATOM 877 N N . GLY A 1 109 ? 1.730 -11.005 2.912 1.00 87.88 109 GLY A N 1
ATOM 878 C CA . GLY A 1 109 ? 0.898 -9.796 2.835 1.00 87.88 109 GLY A CA 1
ATOM 879 C C . GLY A 1 109 ? 0.119 -9.609 1.518 1.00 87.88 109 GLY A C 1
ATOM 880 O O . GLY A 1 109 ? -1.043 -9.215 1.582 1.00 87.88 109 GLY A O 1
ATOM 881 N N . PRO A 1 110 ? 0.670 -9.937 0.327 1.00 87.94 110 PRO A N 1
ATOM 882 C CA . PRO A 1 110 ? -0.061 -9.821 -0.938 1.00 87.94 110 PRO A CA 1
ATOM 883 C C . PRO A 1 110 ? -1.329 -10.681 -1.053 1.00 87.94 110 PRO A C 1
ATOM 885 O O . PRO A 1 110 ? -2.189 -10.346 -1.874 1.00 87.94 110 PRO A O 1
ATOM 888 N N . THR A 1 111 ? -1.446 -11.754 -0.260 1.00 91.19 111 THR A N 1
ATOM 889 C CA . THR A 1 111 ? -2.622 -12.649 -0.229 1.00 91.19 111 THR A CA 1
ATOM 890 C C . THR A 1 111 ? -3.812 -12.048 0.516 1.00 91.19 111 THR A C 1
ATOM 892 O O . THR A 1 111 ? -4.942 -12.493 0.323 1.00 91.19 111 THR A O 1
ATOM 895 N N . ILE A 1 112 ? -3.573 -11.009 1.319 1.00 92.75 112 ILE A N 1
ATOM 896 C CA . ILE A 1 112 ? -4.597 -10.277 2.060 1.00 92.75 112 ILE A CA 1
ATOM 897 C C . ILE A 1 112 ? -5.052 -9.079 1.213 1.00 92.75 112 ILE A C 1
ATOM 899 O O . ILE A 1 112 ? -4.243 -8.318 0.669 1.00 92.75 112 ILE A O 1
ATOM 903 N N . SER A 1 113 ? -6.361 -8.930 1.047 1.00 92.12 113 SER A N 1
ATOM 904 C CA . SER A 1 113 ? -6.999 -7.846 0.310 1.00 92.12 113 SER A CA 1
ATOM 905 C C . SER A 1 113 ? -6.955 -6.556 1.116 1.00 92.12 113 SER A C 1
ATOM 907 O O . SER A 1 113 ? -7.543 -6.468 2.187 1.00 92.12 113 SER A O 1
ATOM 909 N N . THR A 1 114 ? -6.264 -5.544 0.585 1.00 91.12 114 THR A N 1
ATOM 910 C CA . THR A 1 114 ? -6.284 -4.184 1.146 1.00 91.12 114 THR A CA 1
ATOM 911 C C . THR A 1 114 ? -7.686 -3.591 1.108 1.00 91.12 114 THR A C 1
ATOM 913 O O . THR A 1 114 ? -8.053 -2.914 2.051 1.00 91.12 114 THR A O 1
ATOM 916 N N . GLU A 1 115 ? -8.450 -3.848 0.046 1.00 89.88 115 GLU A N 1
ATOM 917 C CA . GLU A 1 115 ? -9.803 -3.312 -0.142 1.00 89.88 115 GLU A CA 1
ATOM 918 C C . GLU A 1 115 ? -10.758 -3.832 0.933 1.00 89.88 115 GLU A C 1
ATOM 920 O O . GLU A 1 115 ? -11.291 -3.056 1.710 1.00 89.88 115 GLU A O 1
ATOM 925 N N . LEU A 1 116 ? -10.862 -5.155 1.083 1.00 92.81 116 LEU A N 1
ATOM 926 C CA . LEU A 1 116 ? -11.772 -5.753 2.067 1.00 92.81 116 LEU A CA 1
ATOM 927 C C . LEU A 1 116 ? -11.366 -5.440 3.511 1.00 92.81 116 LEU A C 1
ATOM 929 O O . LEU A 1 116 ? -12.231 -5.372 4.384 1.00 92.81 116 LEU A O 1
ATOM 933 N N . LEU A 1 117 ? -10.062 -5.272 3.755 1.00 93.19 117 LEU A N 1
ATOM 934 C CA . LEU A 1 117 ? -9.544 -4.814 5.040 1.00 93.19 117 LEU A CA 1
ATOM 935 C C . LEU A 1 117 ? -9.886 -3.337 5.274 1.00 93.19 117 LEU A C 1
ATOM 937 O O . LEU A 1 117 ? -10.296 -2.988 6.375 1.00 93.19 117 LEU A O 1
ATOM 941 N N . PHE A 1 118 ? -9.754 -2.483 4.256 1.00 91.94 118 PHE A N 1
ATOM 942 C CA . PHE A 1 118 ? -10.134 -1.074 4.335 1.00 91.94 118 PHE A CA 1
ATOM 943 C C . PHE A 1 118 ? -11.630 -0.902 4.602 1.00 91.94 118 PHE A C 1
ATOM 945 O O . PHE A 1 118 ? -11.972 -0.152 5.509 1.00 91.94 118 PHE A O 1
ATOM 952 N N . ASP A 1 119 ? -12.499 -1.647 3.913 1.00 91.31 119 ASP A N 1
ATOM 953 C CA . ASP A 1 119 ? -13.946 -1.640 4.165 1.00 91.31 119 ASP A CA 1
ATOM 954 C C . ASP A 1 119 ? -14.269 -1.906 5.642 1.00 91.31 119 ASP A C 1
ATOM 956 O O . ASP A 1 119 ? -15.110 -1.240 6.246 1.00 91.31 119 ASP A O 1
ATOM 960 N N . ASP A 1 120 ? -13.602 -2.900 6.241 1.00 93.56 120 ASP A N 1
ATOM 961 C CA . ASP A 1 120 ? -13.813 -3.244 7.645 1.00 93.56 120 ASP A CA 1
ATOM 962 C C . ASP A 1 120 ? -13.256 -2.167 8.583 1.00 93.56 120 ASP A C 1
ATOM 964 O O . ASP A 1 120 ? -13.930 -1.818 9.551 1.00 93.56 120 ASP A O 1
ATOM 968 N N . VAL A 1 121 ? -12.084 -1.595 8.283 1.00 92.00 121 VAL A N 1
ATOM 969 C CA . VAL A 1 121 ? -11.521 -0.463 9.042 1.00 92.00 121 VAL A CA 1
ATOM 970 C C . VAL A 1 121 ? -12.454 0.746 8.982 1.00 92.00 121 VAL A C 1
ATOM 972 O O . VAL A 1 121 ? -12.752 1.336 10.017 1.00 92.00 121 VAL A O 1
ATOM 975 N N . GLN A 1 122 ? -12.965 1.096 7.801 1.00 91.56 122 GLN A N 1
ATOM 976 C CA . GLN A 1 122 ? -13.911 2.193 7.619 1.00 91.56 122 GLN A CA 1
ATOM 977 C C . GLN A 1 122 ? -15.193 1.941 8.415 1.00 91.56 122 GLN A C 1
ATOM 979 O O . GLN A 1 122 ? -15.621 2.803 9.179 1.00 91.56 122 GLN A O 1
ATOM 984 N N . ARG A 1 123 ? -15.782 0.747 8.291 1.00 93.31 123 ARG A N 1
ATOM 985 C CA . ARG A 1 123 ? -16.988 0.363 9.035 1.00 93.31 123 ARG A CA 1
ATOM 986 C C . ARG A 1 123 ? -16.778 0.435 10.549 1.00 93.31 123 ARG A C 1
ATOM 988 O O . ARG A 1 123 ? -17.665 0.893 11.262 1.00 93.31 123 ARG A O 1
ATOM 995 N N . GLN A 1 124 ? -15.624 -0.016 11.040 1.00 92.19 124 GLN A N 1
ATOM 996 C CA . GLN A 1 124 ? -15.274 0.041 12.460 1.00 92.19 124 GLN A CA 1
ATOM 997 C C . GLN A 1 124 ? -15.072 1.479 12.942 1.00 92.19 124 GLN A C 1
ATOM 999 O O . GLN A 1 124 ? -15.566 1.819 14.011 1.00 92.19 124 GLN A O 1
ATOM 1004 N N . LEU A 1 125 ? -14.401 2.327 12.156 1.00 91.06 125 LEU A N 1
ATOM 1005 C CA . LEU A 1 125 ? -14.233 3.744 12.483 1.00 91.06 125 LEU A CA 1
ATOM 1006 C C . LEU A 1 125 ? -15.580 4.464 12.550 1.00 91.06 125 LEU A C 1
ATOM 1008 O O . LEU A 1 125 ? -15.831 5.150 13.532 1.00 91.06 125 LEU A O 1
ATOM 1012 N N . VAL A 1 126 ? -16.470 4.240 11.577 1.00 92.69 126 VAL A N 1
ATOM 1013 C CA . VAL A 1 126 ? -17.840 4.781 11.613 1.00 92.69 126 VAL A CA 1
ATOM 1014 C C . VAL A 1 126 ? -18.565 4.315 12.874 1.00 92.69 126 VAL A C 1
ATOM 1016 O O . VAL A 1 126 ? -19.102 5.136 13.605 1.00 92.69 126 VAL A O 1
ATOM 1019 N N . ALA A 1 127 ? -18.533 3.016 13.184 1.00 94.56 127 ALA A N 1
ATOM 1020 C CA . ALA A 1 127 ? -19.186 2.494 14.383 1.00 94.56 127 ALA A CA 1
ATOM 1021 C C . ALA A 1 127 ? -18.640 3.125 15.674 1.00 94.56 127 ALA A C 1
ATOM 1023 O O . ALA A 1 127 ? -19.418 3.463 16.559 1.00 94.56 127 ALA A O 1
ATOM 1024 N N . VAL A 1 128 ? -17.321 3.310 15.786 1.00 93.00 128 VAL A N 1
ATOM 1025 C CA . VAL A 1 128 ? -16.715 3.970 16.950 1.00 93.00 128 VAL A CA 1
ATOM 1026 C C . VAL A 1 128 ? -17.147 5.432 17.031 1.00 93.00 128 VAL A C 1
ATOM 1028 O O . VAL A 1 128 ? -17.545 5.871 18.101 1.00 93.00 128 VAL A O 1
ATOM 1031 N N . THR A 1 129 ? -17.114 6.175 15.925 1.00 91.44 129 THR A N 1
ATOM 1032 C CA . THR A 1 129 ? -17.484 7.598 15.911 1.00 91.44 129 THR A CA 1
ATOM 1033 C C . THR A 1 129 ? -18.966 7.833 16.213 1.00 91.44 129 THR A C 1
ATOM 1035 O O . THR A 1 129 ? -19.291 8.809 16.879 1.00 91.44 129 THR A O 1
ATOM 1038 N N . GLU A 1 130 ? -19.855 6.944 15.770 1.00 94.69 130 GLU A N 1
ATOM 1039 C CA . GLU A 1 130 ? -21.302 7.076 15.994 1.00 94.69 130 GLU A CA 1
ATOM 1040 C C . GLU A 1 130 ? -21.746 6.579 17.378 1.00 94.69 130 GLU A C 1
ATOM 1042 O O . GLU A 1 130 ? -22.711 7.090 17.942 1.00 94.69 130 GLU A O 1
ATOM 1047 N N . LEU A 1 131 ? -21.076 5.560 17.929 1.00 95.69 131 LEU A N 1
ATOM 1048 C CA . LEU A 1 131 ? -21.536 4.872 19.142 1.00 95.69 131 LEU A CA 1
ATOM 1049 C C . LEU A 1 131 ? -20.738 5.227 20.400 1.00 95.69 131 LEU A C 1
ATOM 1051 O O . LEU A 1 131 ? -21.219 4.969 21.504 1.00 95.69 131 LEU A O 1
ATOM 1055 N N . VAL A 1 132 ? -19.525 5.769 20.265 1.00 93.88 132 VAL A N 1
ATOM 1056 C CA . VAL A 1 132 ? -18.618 6.013 21.394 1.00 93.88 132 VAL A CA 1
ATOM 1057 C C . VAL A 1 132 ? -18.329 7.510 21.518 1.00 9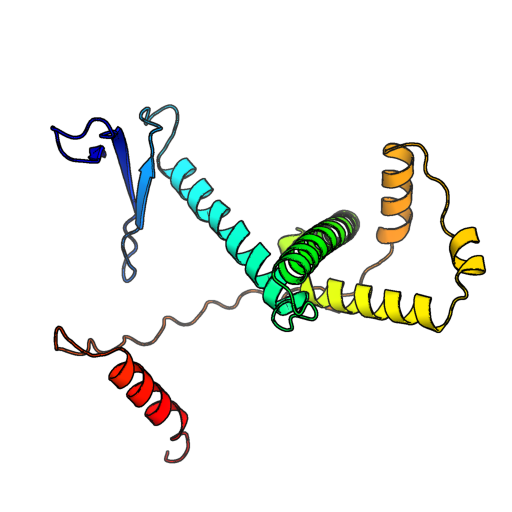3.88 132 VAL A C 1
ATOM 1059 O O . VAL A 1 132 ? -17.711 8.086 20.622 1.00 93.88 132 VAL A O 1
ATOM 1062 N N . PRO A 1 133 ? -18.711 8.154 22.638 1.00 93.00 133 PRO A N 1
ATOM 1063 C CA . PRO A 1 133 ? -18.332 9.537 22.909 1.00 93.00 133 PRO A CA 1
ATOM 1064 C C . PRO A 1 133 ? -16.810 9.726 22.894 1.00 93.00 133 PRO A C 1
ATOM 1066 O O . PRO A 1 133 ? -16.058 8.869 23.374 1.00 93.00 133 PRO A O 1
ATOM 1069 N N . ALA A 1 134 ? -16.348 10.864 22.376 1.00 90.25 134 ALA A N 1
ATOM 1070 C CA . ALA A 1 134 ? -14.923 11.136 22.184 1.00 90.25 134 ALA A CA 1
ATOM 1071 C C . ALA A 1 134 ? -14.124 11.075 23.498 1.00 90.25 134 ALA A C 1
ATOM 1073 O O . ALA A 1 134 ? -12.984 10.608 23.515 1.00 90.25 134 ALA A O 1
ATOM 1074 N N . GLU A 1 135 ? -14.734 11.484 24.611 1.00 91.31 135 GLU A N 1
ATOM 1075 C CA . GLU A 1 135 ? -14.119 11.466 25.938 1.00 91.31 135 GLU A CA 1
ATOM 1076 C C . GLU A 1 135 ? -13.851 10.034 26.406 1.00 91.31 135 GLU A C 1
ATOM 1078 O O . GLU A 1 135 ? -12.811 9.754 26.997 1.00 91.31 135 GLU A O 1
ATOM 1083 N N . GLN A 1 136 ? -14.760 9.104 26.100 1.00 90.94 136 GLN A N 1
ATOM 1084 C CA . GLN A 1 136 ? -14.590 7.691 26.435 1.00 90.94 136 GLN A CA 1
ATOM 1085 C C . GLN A 1 136 ? -13.521 7.038 25.560 1.00 90.94 136 GLN A C 1
ATOM 1087 O O . GLN A 1 136 ? -12.738 6.219 26.043 1.00 90.94 136 GLN A O 1
ATOM 1092 N N . LEU A 1 137 ? -13.445 7.435 24.286 1.00 87.94 137 LEU A N 1
ATOM 1093 C CA . LEU A 1 137 ? -12.414 6.947 23.378 1.00 87.94 137 LEU A CA 1
ATOM 1094 C C . LEU A 1 137 ? -11.012 7.390 23.825 1.00 87.94 137 LEU A C 1
ATOM 1096 O O . LEU A 1 137 ? -10.075 6.594 23.793 1.00 87.94 137 LEU A O 1
ATOM 1100 N N . ALA A 1 138 ? -10.864 8.630 24.297 1.00 87.44 138 ALA A N 1
ATOM 1101 C CA . ALA A 1 138 ? -9.585 9.150 24.779 1.00 87.44 138 ALA A CA 1
ATOM 1102 C C . ALA A 1 138 ? -9.027 8.352 25.973 1.00 87.44 138 ALA A C 1
ATOM 1104 O O . ALA A 1 138 ? -7.815 8.200 26.095 1.00 87.44 138 ALA A O 1
ATOM 1105 N N . ILE A 1 139 ? -9.898 7.793 26.820 1.00 88.06 139 ILE A N 1
ATOM 1106 C CA . ILE A 1 139 ? -9.500 6.990 27.987 1.00 88.06 139 ILE A CA 1
ATOM 1107 C C . ILE A 1 139 ? -8.877 5.650 27.567 1.00 88.06 139 ILE A C 1
ATOM 1109 O O . ILE A 1 139 ? -7.983 5.142 28.244 1.00 88.06 139 ILE A O 1
ATOM 1113 N N . VAL A 1 140 ? -9.333 5.061 26.456 1.00 85.69 140 VAL A N 1
ATOM 1114 C CA . VAL A 1 140 ? -8.894 3.723 26.021 1.00 85.69 140 VAL A CA 1
ATOM 1115 C C . VAL A 1 140 ? -7.690 3.742 25.076 1.00 85.69 140 VAL A C 1
ATOM 1117 O O . VAL A 1 140 ? -7.114 2.685 24.809 1.00 85.69 140 VAL A O 1
ATOM 1120 N N . VAL A 1 141 ? -7.283 4.914 24.579 1.00 85.38 141 VAL A N 1
ATOM 1121 C CA . VAL A 1 141 ? -6.085 5.074 23.742 1.00 85.38 141 VAL A CA 1
ATOM 1122 C C . VAL A 1 141 ? -4.891 5.419 24.641 1.00 85.38 141 VAL A C 1
ATOM 1124 O O . VAL A 1 141 ? -4.786 6.551 25.110 1.00 85.38 141 VAL A O 1
ATOM 1127 N N . PRO A 1 142 ? -3.966 4.476 24.904 1.00 86.25 142 PRO A N 1
ATOM 1128 C CA . PRO A 1 142 ? -2.828 4.752 25.769 1.00 86.25 142 PRO A CA 1
ATOM 1129 C C . PRO A 1 142 ? -1.842 5.711 25.097 1.00 86.25 142 PRO A C 1
ATOM 1131 O O . PRO A 1 142 ? -1.606 5.637 23.889 1.00 86.25 142 PRO A O 1
ATOM 1134 N N . VAL A 1 143 ? -1.189 6.551 25.900 1.00 88.38 143 VAL A N 1
ATOM 1135 C CA . VAL A 1 143 ? -0.001 7.289 25.460 1.00 88.38 143 VAL A CA 1
ATOM 1136 C C . VAL A 1 143 ? 1.157 6.301 25.350 1.00 88.38 143 VAL A C 1
ATOM 1138 O O . VAL A 1 143 ? 1.523 5.647 26.326 1.00 88.38 143 VAL A O 1
ATOM 1141 N N . LEU A 1 144 ? 1.725 6.178 24.153 1.00 90.69 144 LEU A N 1
ATOM 1142 C CA . LEU A 1 144 ? 2.816 5.252 23.852 1.00 90.69 144 LEU A CA 1
ATOM 1143 C C . LEU A 1 144 ? 4.076 6.077 23.560 1.00 90.69 144 LEU A C 1
ATOM 1145 O O . LEU A 1 144 ? 4.192 6.624 22.465 1.00 90.69 144 LEU A O 1
ATOM 1149 N N . PRO A 1 145 ? 4.998 6.220 24.529 1.00 86.44 145 PRO A N 1
ATOM 1150 C CA . PRO A 1 145 ? 6.118 7.152 24.412 1.00 86.44 145 PRO A CA 1
ATOM 1151 C C . PRO A 1 145 ? 7.256 6.644 23.517 1.00 86.44 145 PRO A C 1
ATOM 1153 O O . PRO A 1 145 ? 8.114 7.436 23.138 1.00 86.44 145 PRO A O 1
ATOM 1156 N N . THR A 1 146 ? 7.289 5.346 23.189 1.00 96.00 146 THR A N 1
ATOM 1157 C CA . THR A 1 146 ? 8.360 4.743 22.382 1.00 96.00 146 THR A CA 1
ATOM 1158 C C . THR A 1 146 ? 7.825 3.922 21.214 1.00 96.00 146 THR A C 1
ATOM 1160 O O . THR A 1 146 ? 6.683 3.446 21.220 1.00 96.00 146 THR A O 1
ATOM 1163 N N . GLU A 1 147 ? 8.679 3.726 20.208 1.00 94.12 147 GLU A N 1
ATOM 1164 C CA . GLU A 1 147 ? 8.383 2.880 19.052 1.00 94.12 147 GLU A CA 1
ATOM 1165 C C . GLU A 1 147 ? 8.124 1.426 19.474 1.00 94.12 147 GLU A C 1
ATOM 1167 O O . GLU A 1 147 ? 7.194 0.785 18.981 1.00 94.12 147 GLU A O 1
ATOM 1172 N N . GLU A 1 148 ? 8.903 0.905 20.422 1.00 95.75 148 GLU A N 1
ATOM 1173 C CA . GLU A 1 148 ? 8.779 -0.465 20.919 1.00 95.75 148 GLU A CA 1
ATOM 1174 C C . GLU A 1 148 ? 7.431 -0.681 21.606 1.00 95.75 148 GLU A C 1
ATOM 1176 O O . GLU A 1 148 ? 6.772 -1.696 21.366 1.00 95.75 148 GLU A O 1
ATOM 1181 N N . ALA A 1 149 ? 6.983 0.292 22.408 1.00 95.12 149 ALA A N 1
ATOM 1182 C CA . ALA A 1 149 ? 5.679 0.249 23.058 1.00 95.12 149 ALA A CA 1
ATOM 1183 C C . ALA A 1 149 ? 4.544 0.248 22.022 1.00 95.12 149 ALA A C 1
ATOM 1185 O O . ALA A 1 149 ? 3.600 -0.538 22.135 1.00 95.12 149 ALA A O 1
ATOM 1186 N N . LEU A 1 150 ? 4.661 1.069 20.972 1.00 93.44 150 LEU A N 1
ATOM 1187 C CA . LEU A 1 150 ? 3.704 1.085 19.867 1.00 93.44 150 LEU A CA 1
ATOM 1188 C C . LEU A 1 150 ? 3.672 -0.249 19.115 1.00 93.44 150 LEU A C 1
ATOM 1190 O O . LEU A 1 150 ? 2.597 -0.802 18.887 1.00 93.44 150 LEU A O 1
ATOM 1194 N N . ARG A 1 151 ? 4.836 -0.806 18.774 1.00 94.62 151 ARG A N 1
ATOM 1195 C CA . ARG A 1 151 ? 4.956 -2.102 18.093 1.00 94.62 151 ARG A CA 1
ATOM 1196 C C . ARG A 1 151 ? 4.354 -3.234 18.920 1.00 94.62 151 ARG A C 1
ATOM 1198 O O . ARG A 1 151 ? 3.608 -4.052 18.377 1.00 94.62 151 ARG A O 1
ATOM 1205 N N . ALA A 1 152 ? 4.638 -3.277 20.221 1.00 94.00 152 ALA A N 1
ATOM 1206 C CA . ALA A 1 152 ? 4.075 -4.268 21.134 1.00 94.00 152 ALA A CA 1
ATOM 1207 C C . ALA A 1 152 ? 2.548 -4.141 21.226 1.00 94.00 152 ALA A C 1
ATOM 1209 O O . ALA A 1 152 ? 1.836 -5.141 21.117 1.00 94.00 152 ALA A O 1
ATOM 1210 N N . GLN A 1 153 ? 2.037 -2.913 21.340 1.00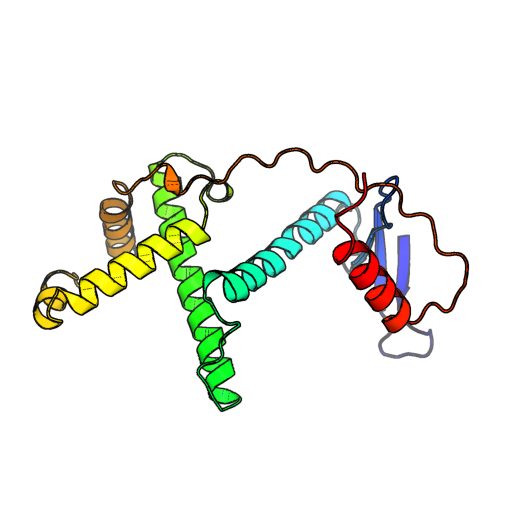 93.12 153 GLN A N 1
ATOM 1211 C CA . GLN A 1 153 ? 0.602 -2.653 21.386 1.00 93.12 153 GLN A CA 1
ATOM 1212 C C . GLN A 1 153 ? -0.100 -3.063 20.085 1.00 93.12 153 GLN A C 1
ATOM 1214 O O . GLN A 1 153 ? -1.118 -3.751 20.138 1.00 93.12 153 GLN A O 1
ATOM 1219 N N . LEU A 1 154 ? 0.445 -2.695 18.921 1.00 93.44 154 LEU A N 1
ATOM 1220 C CA . LEU A 1 154 ? -0.105 -3.085 17.620 1.00 93.44 154 LEU A CA 1
ATOM 1221 C C . LEU A 1 154 ? -0.075 -4.601 17.427 1.00 93.44 154 LEU A C 1
ATOM 1223 O O . LEU A 1 154 ? -1.062 -5.174 16.975 1.00 93.44 154 LEU A O 1
ATOM 1227 N N . THR A 1 155 ? 1.012 -5.263 17.827 1.00 94.81 155 THR A N 1
ATOM 1228 C CA . THR A 1 155 ? 1.120 -6.729 17.771 1.00 94.81 155 THR A CA 1
ATOM 1229 C C . THR A 1 155 ? 0.052 -7.388 18.638 1.00 94.81 155 THR A C 1
ATOM 1231 O O . THR A 1 155 ? -0.628 -8.305 18.188 1.00 94.81 155 THR A O 1
ATOM 1234 N N . ARG A 1 156 ? -0.141 -6.890 19.865 1.00 93.56 156 ARG A N 1
ATOM 1235 C CA . ARG A 1 156 ? -1.151 -7.396 20.798 1.00 93.56 156 ARG A CA 1
ATOM 1236 C C . ARG A 1 156 ? -2.576 -7.192 20.278 1.00 93.56 156 ARG A C 1
ATOM 1238 O O . ARG A 1 156 ? -3.392 -8.098 20.396 1.00 93.56 156 ARG A O 1
ATOM 1245 N N . LEU A 1 157 ? -2.878 -6.010 19.738 1.00 92.44 157 LEU A N 1
ATOM 1246 C CA . LEU A 1 157 ? -4.220 -5.659 19.265 1.00 92.44 157 LEU A CA 1
ATOM 1247 C C . LEU A 1 157 ? -4.571 -6.345 17.947 1.00 92.44 157 LEU A C 1
ATOM 1249 O O . LEU A 1 157 ? -5.663 -6.878 17.821 1.00 92.44 157 LEU A O 1
ATOM 1253 N N . LEU A 1 158 ? -3.664 -6.326 16.969 1.00 93.69 158 LEU A N 1
ATOM 1254 C CA . LEU A 1 158 ? -3.922 -6.832 15.620 1.00 93.69 158 LEU A CA 1
ATOM 1255 C C . LEU A 1 158 ? -3.617 -8.326 15.482 1.00 93.69 158 LEU A C 1
ATOM 1257 O O . LEU A 1 158 ? -4.107 -8.960 14.551 1.00 93.69 158 LEU A O 1
ATOM 1261 N N . GLY A 1 159 ? -2.836 -8.903 16.400 1.00 90.38 159 GLY A N 1
ATOM 1262 C CA . GLY A 1 159 ? -2.429 -10.306 16.342 1.00 90.38 159 GLY A CA 1
ATOM 1263 C C . GLY A 1 159 ? -3.584 -11.300 16.470 1.00 90.38 159 GLY A C 1
ATOM 1264 O O . GLY A 1 159 ? -3.509 -12.405 15.938 1.00 90.38 159 GLY A O 1
ATOM 1265 N N . THR A 1 160 ? -4.671 -10.904 17.131 1.00 90.81 160 THR A N 1
ATOM 1266 C CA . THR A 1 160 ? -5.872 -11.732 17.311 1.00 90.81 160 THR A CA 1
ATOM 1267 C C . THR A 1 160 ? -6.941 -11.477 16.250 1.00 90.81 160 THR A C 1
ATOM 1269 O O . THR A 1 160 ? -7.931 -12.206 16.191 1.00 90.81 160 THR A O 1
ATOM 1272 N N . ILE A 1 161 ? -6.764 -10.460 15.401 1.00 90.88 161 ILE A N 1
ATOM 1273 C CA . ILE A 1 161 ? -7.782 -10.045 14.440 1.00 90.88 161 ILE A CA 1
ATOM 1274 C C . ILE A 1 161 ? -7.575 -10.791 13.127 1.00 90.88 161 ILE A C 1
ATOM 1276 O O . ILE A 1 161 ? -6.585 -10.600 12.419 1.00 90.88 161 ILE A O 1
ATOM 1280 N N . TRP A 1 162 ? -8.553 -11.618 12.772 1.00 93.88 162 TRP A N 1
ATOM 1281 C CA . TRP A 1 162 ? -8.556 -12.334 11.507 1.00 93.88 162 TRP A CA 1
ATOM 1282 C C . TRP A 1 162 ? -9.969 -12.623 11.014 1.00 93.88 162 TRP A C 1
ATOM 1284 O O . TRP A 1 162 ? -10.853 -12.992 11.784 1.00 93.88 162 TRP A O 1
ATOM 1294 N N . THR A 1 163 ? -10.157 -12.525 9.698 1.00 93.06 163 THR A N 1
ATOM 1295 C CA . THR A 1 163 ? -11.332 -13.062 9.012 1.00 93.06 163 THR A CA 1
ATOM 1296 C C . THR A 1 163 ? -10.943 -13.640 7.648 1.00 93.06 163 THR A C 1
ATOM 1298 O O . THR A 1 163 ? -10.190 -13.003 6.902 1.00 93.06 163 THR A O 1
ATOM 1301 N N . PRO A 1 164 ? -11.482 -14.813 7.257 1.00 92.31 164 PRO A N 1
ATOM 1302 C CA . PRO A 1 164 ? -11.281 -15.373 5.920 1.00 92.31 164 PRO A CA 1
ATOM 1303 C C . PRO A 1 164 ? -11.732 -14.442 4.788 1.00 92.31 164 PRO A C 1
ATOM 1305 O O . PRO A 1 164 ? -11.218 -14.558 3.677 1.00 92.31 164 PRO A O 1
ATOM 1308 N N . ARG A 1 165 ? -12.649 -13.497 5.068 1.00 93.06 165 ARG A N 1
ATOM 1309 C CA . ARG A 1 165 ? -13.130 -12.486 4.111 1.00 93.06 165 ARG A CA 1
ATOM 1310 C C . ARG A 1 165 ? -11.980 -11.711 3.476 1.00 93.06 165 ARG A C 1
ATOM 1312 O O . ARG A 1 165 ? -12.080 -11.348 2.316 1.00 93.06 165 ARG A O 1
ATOM 1319 N N . TRP A 1 166 ? -10.881 -11.481 4.191 1.00 94.81 166 TRP A N 1
ATOM 1320 C CA . TRP A 1 166 ? -9.767 -10.701 3.658 1.00 94.81 166 TRP A CA 1
ATOM 1321 C C . TRP A 1 166 ? -8.896 -11.456 2.654 1.00 94.81 166 TRP A C 1
ATOM 1323 O O . TRP A 1 166 ? -7.997 -10.855 2.073 1.00 94.81 166 TRP A O 1
ATOM 1333 N N . LEU A 1 167 ? -9.110 -12.750 2.421 1.00 93.19 167 LEU A N 1
ATOM 1334 C CA . LEU A 1 167 ? -8.309 -13.495 1.455 1.00 93.19 167 LEU A CA 1
ATOM 1335 C C . LEU A 1 167 ? -8.673 -13.116 0.020 1.00 93.19 167 LEU A C 1
ATOM 1337 O O . LEU A 1 167 ? -9.832 -13.166 -0.390 1.00 93.19 167 LEU A O 1
ATOM 1341 N N . LYS A 1 168 ? -7.653 -12.795 -0.779 1.00 89.00 168 LYS A N 1
ATOM 1342 C CA . LYS A 1 168 ? -7.825 -12.672 -2.227 1.00 89.00 168 LYS A CA 1
ATOM 1343 C C . LYS A 1 168 ? -8.068 -14.046 -2.838 1.00 89.00 168 LYS A C 1
ATOM 1345 O O . LYS A 1 168 ? -7.407 -15.024 -2.486 1.00 89.00 168 LYS A O 1
ATOM 1350 N N . GLN A 1 169 ? -8.966 -14.092 -3.813 1.00 82.19 169 GLN A N 1
ATOM 1351 C CA . GLN A 1 169 ? -9.136 -15.266 -4.661 1.00 82.19 169 GLN A CA 1
ATOM 1352 C C . GLN A 1 169 ? -7.831 -15.545 -5.431 1.00 82.19 169 GLN A C 1
ATOM 1354 O O . GLN A 1 169 ? -7.205 -14.599 -5.923 1.00 82.19 169 GLN A O 1
ATOM 1359 N N . PRO A 1 170 ? -7.404 -16.815 -5.563 1.00 73.88 170 PRO A N 1
ATOM 1360 C CA . PRO A 1 170 ? -6.263 -17.169 -6.395 1.00 73.88 170 PRO A CA 1
ATOM 1361 C C . PRO A 1 170 ? -6.478 -16.687 -7.830 1.00 73.88 170 PRO A C 1
ATOM 1363 O O . PRO A 1 170 ? -7.536 -16.908 -8.423 1.00 73.88 170 PRO A O 1
ATOM 1366 N N . THR A 1 171 ? -5.466 -16.042 -8.409 1.00 64.38 171 THR A N 1
ATOM 1367 C CA . THR A 1 171 ? -5.531 -15.580 -9.796 1.00 64.38 171 THR A CA 1
ATOM 1368 C C . THR A 1 171 ? -5.704 -16.784 -10.718 1.00 64.38 171 THR A C 1
ATOM 1370 O O . THR A 1 171 ? -4.776 -17.565 -10.925 1.00 64.38 171 THR A O 1
ATOM 1373 N N . THR A 1 172 ? -6.893 -16.942 -11.297 1.00 65.19 172 THR A N 1
ATOM 1374 C CA . THR A 1 172 ? -7.107 -17.945 -12.344 1.00 65.19 172 THR A CA 1
ATOM 1375 C C . THR A 1 172 ? -6.367 -17.480 -13.595 1.00 65.19 172 THR A C 1
ATOM 1377 O O . THR A 1 172 ? -6.429 -16.295 -13.933 1.00 65.19 172 THR A O 1
ATOM 1380 N N . LYS A 1 173 ? -5.644 -18.382 -14.280 1.00 62.97 173 LYS A N 1
ATOM 1381 C CA . LYS A 1 173 ? -4.936 -18.048 -15.527 1.00 62.97 173 LYS A CA 1
ATOM 1382 C C . LYS A 1 173 ? -5.896 -17.319 -16.464 1.00 62.97 173 LYS A C 1
ATOM 1384 O O . LYS A 1 173 ? -6.908 -17.879 -16.889 1.00 62.97 173 LYS A O 1
ATOM 1389 N N . ARG A 1 174 ? -5.585 -16.054 -16.759 1.00 58.97 174 ARG A N 1
ATOM 1390 C CA . ARG A 1 174 ? -6.383 -15.244 -17.675 1.00 58.97 174 ARG A CA 1
ATOM 1391 C C . ARG A 1 174 ? -6.348 -15.947 -19.029 1.00 58.97 174 ARG A C 1
ATOM 1393 O O . ARG A 1 174 ? -5.264 -16.210 -19.548 1.00 58.97 174 ARG A O 1
ATOM 1400 N N . LYS A 1 175 ? -7.518 -16.300 -19.573 1.00 60.38 175 LYS A N 1
ATOM 1401 C CA . LYS A 1 175 ? -7.598 -16.841 -20.936 1.00 60.38 175 LYS A CA 1
ATOM 1402 C C . LYS A 1 175 ? -6.928 -15.837 -21.869 1.00 60.38 175 LYS A C 1
ATOM 1404 O O . LYS A 1 175 ? -7.178 -14.636 -21.733 1.00 60.38 175 LYS A O 1
ATOM 1409 N N . ALA A 1 176 ? -6.070 -16.331 -22.762 1.00 59.84 176 ALA A N 1
ATOM 1410 C CA . ALA A 1 176 ? -5.438 -15.489 -23.765 1.00 59.84 176 ALA A CA 1
ATOM 1411 C C . ALA A 1 176 ? -6.539 -14.667 -24.455 1.00 59.84 176 ALA A C 1
ATOM 1413 O O . ALA A 1 176 ? -7.566 -15.247 -24.835 1.00 59.84 176 ALA A O 1
ATOM 1414 N N . PRO A 1 177 ? -6.397 -13.333 -24.543 1.00 61.31 177 PRO A N 1
ATOM 1415 C CA . PRO A 1 177 ? -7.371 -12.533 -25.260 1.00 61.31 177 PRO A CA 1
ATOM 1416 C C . PRO A 1 177 ? -7.483 -13.095 -26.676 1.00 61.31 177 PRO A C 1
ATOM 1418 O O . PRO A 1 177 ? -6.471 -13.423 -27.297 1.00 61.31 177 PRO A O 1
ATOM 1421 N N . ALA A 1 178 ? -8.718 -13.255 -27.157 1.00 69.81 178 ALA A N 1
ATOM 1422 C CA . ALA A 1 178 ? -8.949 -13.722 -28.515 1.00 69.81 178 ALA A CA 1
ATOM 1423 C C . ALA A 1 178 ? -8.126 -12.862 -29.482 1.00 69.81 178 ALA A C 1
ATOM 1425 O O . ALA A 1 178 ? -8.087 -11.635 -29.328 1.00 69.81 178 ALA A O 1
ATOM 1426 N N . LEU A 1 179 ? -7.458 -13.513 -30.440 1.00 59.00 179 LEU A N 1
ATOM 1427 C CA . LEU A 1 179 ? -6.706 -12.852 -31.502 1.00 59.00 179 LEU A CA 1
ATOM 1428 C C . LEU A 1 179 ? -7.581 -11.750 -32.100 1.00 59.00 179 LEU A C 1
ATOM 1430 O O . LEU A 1 179 ? -8.595 -12.020 -32.742 1.00 59.00 179 LEU A O 1
ATOM 1434 N N . ARG A 1 180 ? -7.214 -10.494 -31.833 1.00 56.44 180 ARG A N 1
ATOM 1435 C CA . ARG A 1 180 ? -7.889 -9.352 -32.438 1.00 56.44 180 ARG A CA 1
ATOM 1436 C C . ARG A 1 180 ? -7.493 -9.346 -33.901 1.00 56.44 180 ARG A C 1
ATOM 1438 O O . ARG A 1 180 ? -6.310 -9.223 -34.209 1.00 56.44 180 ARG A O 1
ATOM 1445 N N . THR A 1 181 ? -8.470 -9.486 -34.790 1.00 57.59 181 THR A N 1
ATOM 1446 C CA . THR A 1 181 ? -8.241 -9.340 -36.225 1.00 57.59 181 THR A CA 1
ATOM 1447 C C . THR A 1 181 ? -7.624 -7.960 -36.457 1.00 57.59 181 THR A C 1
ATOM 1449 O O . THR A 1 181 ? -8.252 -6.964 -36.085 1.00 57.59 181 THR A O 1
ATOM 1452 N N . PRO A 1 182 ? -6.401 -7.861 -37.004 1.00 50.53 182 PRO A N 1
ATOM 1453 C CA . PRO A 1 182 ? -5.771 -6.572 -37.225 1.00 50.53 182 PRO A CA 1
ATOM 1454 C C . PRO A 1 182 ? -6.631 -5.772 -38.203 1.00 50.53 182 PRO A C 1
ATOM 1456 O O . PRO A 1 182 ? -6.851 -6.184 -39.344 1.00 50.53 182 PRO A O 1
ATOM 1459 N N . THR A 1 183 ? -7.148 -4.632 -37.750 1.00 52.19 183 THR A N 1
ATOM 1460 C CA . THR A 1 183 ? -7.861 -3.690 -38.608 1.00 52.19 183 THR A CA 1
ATOM 1461 C C . THR A 1 183 ? -6.855 -3.138 -39.615 1.00 52.19 183 THR A C 1
ATOM 1463 O O . THR A 1 183 ? -5.993 -2.332 -39.270 1.00 52.19 183 THR A O 1
ATOM 1466 N N . ARG A 1 184 ? -6.909 -3.608 -40.867 1.00 41.97 184 ARG A N 1
ATOM 1467 C CA . ARG A 1 184 ? -6.082 -3.067 -41.954 1.00 41.97 184 ARG A CA 1
ATOM 1468 C C . ARG A 1 184 ? -6.465 -1.606 -42.204 1.00 41.97 184 ARG A C 1
ATOM 1470 O O . ARG A 1 184 ? -7.593 -1.328 -42.598 1.00 41.97 184 ARG A O 1
ATOM 1477 N N . GLY A 1 185 ? -5.509 -0.697 -42.020 1.00 46.59 185 GLY A N 1
ATOM 1478 C CA . GLY A 1 185 ? -5.626 0.711 -42.409 1.00 46.59 185 GLY A CA 1
ATOM 1479 C C . GLY A 1 185 ? -4.974 1.650 -41.397 1.00 46.59 185 GLY A C 1
ATOM 1480 O O . GLY A 1 185 ? -5.444 1.779 -40.270 1.00 46.59 185 GLY A O 1
ATOM 1481 N N . ASN A 1 186 ? -3.915 2.340 -41.821 1.00 40.66 186 ASN A N 1
ATOM 1482 C CA . ASN A 1 186 ? -3.019 3.160 -40.992 1.00 40.66 186 ASN A CA 1
ATOM 1483 C C . ASN A 1 186 ? -3.640 4.414 -40.333 1.00 40.66 186 ASN A C 1
ATOM 1485 O O . ASN A 1 186 ? -2.908 5.213 -39.766 1.00 40.66 186 ASN A O 1
ATOM 1489 N N . HIS A 1 187 ? -4.962 4.607 -40.359 1.00 46.50 187 HIS A N 1
ATOM 1490 C CA . HIS A 1 187 ? -5.620 5.799 -39.802 1.00 46.50 187 HIS A CA 1
ATOM 1491 C C . HIS A 1 187 ? -7.035 5.494 -39.292 1.00 46.50 187 HIS A C 1
ATOM 1493 O O . HIS A 1 187 ? -8.023 6.058 -39.765 1.00 46.50 187 HIS A O 1
ATOM 1499 N N . THR A 1 188 ? -7.171 4.586 -38.326 1.00 48.41 188 THR A N 1
ATOM 1500 C CA . THR A 1 188 ? -8.469 4.415 -37.657 1.00 48.41 188 THR A CA 1
ATOM 1501 C C . THR A 1 188 ? -8.544 5.397 -36.493 1.00 48.41 188 THR A C 1
ATOM 1503 O O . THR A 1 188 ? -7.851 5.229 -35.495 1.00 48.41 188 THR A O 1
ATOM 1506 N N . SER A 1 189 ? -9.352 6.453 -36.629 1.00 58.50 189 SER A N 1
ATOM 1507 C CA . SER A 1 189 ? -9.561 7.418 -35.547 1.00 58.50 189 SER A CA 1
ATOM 1508 C C . SER A 1 189 ? -10.057 6.709 -34.283 1.00 58.50 189 SER A C 1
ATOM 1510 O O . SER A 1 189 ? -10.885 5.797 -34.357 1.00 58.50 189 SER A O 1
ATOM 1512 N N . VAL A 1 190 ? -9.582 7.155 -33.114 1.00 53.84 190 VAL A N 1
ATOM 1513 C CA . VAL A 1 190 ? -10.020 6.660 -31.792 1.00 53.84 190 VAL A CA 1
ATOM 1514 C C . VAL A 1 190 ? -11.550 6.651 -31.690 1.00 53.84 190 VAL A C 1
ATOM 1516 O O . VAL A 1 190 ? -12.132 5.710 -31.157 1.00 53.84 190 VAL A O 1
ATOM 1519 N N . PHE A 1 191 ? -12.205 7.637 -32.312 1.00 61.94 191 PHE A N 1
ATOM 1520 C CA . PHE A 1 191 ? -13.656 7.702 -32.448 1.00 61.94 191 PHE A CA 1
ATOM 1521 C C . PHE A 1 191 ? -14.253 6.437 -33.085 1.00 61.94 191 PHE A C 1
ATOM 1523 O O . PHE A 1 191 ? -15.122 5.820 -32.480 1.00 61.94 191 PHE A O 1
ATOM 1530 N N . ARG A 1 192 ? -13.753 5.974 -34.243 1.00 62.72 192 ARG A N 1
ATOM 1531 C CA . ARG A 1 192 ? -14.260 4.752 -34.904 1.00 62.72 192 ARG A CA 1
ATOM 1532 C C . ARG A 1 192 ? -14.042 3.492 -34.067 1.00 62.72 192 ARG A C 1
ATOM 1534 O O . ARG A 1 192 ? -14.898 2.608 -34.077 1.00 62.72 192 ARG A O 1
ATOM 1541 N N . VAL A 1 193 ? -12.929 3.415 -33.334 1.00 64.44 193 VAL A N 1
ATOM 1542 C CA . VAL A 1 193 ? -12.643 2.294 -32.422 1.00 64.44 193 VAL A CA 1
ATOM 1543 C C . VAL A 1 193 ? -13.657 2.267 -31.275 1.00 64.44 193 VAL A C 1
ATOM 1545 O O . VAL A 1 193 ? -14.234 1.218 -30.992 1.00 64.44 193 VAL A O 1
ATOM 1548 N N . ILE A 1 194 ? -13.941 3.425 -30.672 1.00 68.44 194 ILE A N 1
ATOM 1549 C CA . ILE A 1 194 ? -14.936 3.574 -29.603 1.00 68.44 194 ILE A CA 1
ATOM 1550 C C . ILE A 1 194 ? -16.349 3.268 -30.120 1.00 68.44 194 ILE A C 1
ATOM 1552 O O . ILE A 1 194 ? -17.079 2.505 -29.490 1.00 68.44 194 ILE A O 1
ATOM 1556 N N . THR A 1 195 ? -16.736 3.767 -31.299 1.00 68.44 195 THR A N 1
ATOM 1557 C CA . THR A 1 195 ? -18.052 3.467 -31.888 1.00 68.44 195 THR A CA 1
ATOM 1558 C C . THR A 1 195 ? -18.221 1.972 -32.182 1.00 68.44 195 THR A C 1
ATOM 1560 O O . THR A 1 195 ? -19.292 1.414 -31.947 1.00 68.44 195 THR A O 1
ATOM 1563 N N . GLY A 1 196 ? -17.169 1.301 -32.665 1.00 71.06 196 GLY A N 1
ATOM 1564 C CA . GLY A 1 196 ? -17.166 -0.151 -32.866 1.00 71.06 196 GLY A CA 1
ATOM 1565 C C . GLY A 1 196 ? -17.314 -0.924 -31.553 1.00 71.06 196 GLY A C 1
ATOM 1566 O O . GLY A 1 196 ? -18.119 -1.852 -31.472 1.00 71.06 196 GLY A O 1
ATOM 1567 N N . TYR A 1 197 ? -16.605 -0.489 -30.509 1.00 67.38 197 TYR A N 1
ATOM 1568 C CA . TYR A 1 197 ? -16.701 -1.059 -29.166 1.00 67.38 197 TYR A CA 1
ATOM 1569 C C . TYR A 1 197 ? -18.114 -0.918 -28.573 1.00 67.38 197 TYR A C 1
ATOM 1571 O O . TYR A 1 197 ? -18.665 -1.896 -28.070 1.00 67.38 197 TYR A O 1
ATOM 1579 N N . HIS A 1 198 ? -18.754 0.251 -28.700 1.00 63.47 198 HIS A N 1
ATOM 1580 C CA . HIS A 1 198 ? -20.138 0.448 -28.249 1.00 63.47 198 HIS A CA 1
ATOM 1581 C C . HIS A 1 198 ? -21.136 -0.427 -29.015 1.00 63.47 198 HIS A C 1
ATOM 1583 O O . HIS A 1 198 ? -22.006 -1.034 -28.395 1.00 63.47 198 HIS A O 1
ATOM 1589 N N . LYS A 1 199 ? -20.987 -0.572 -30.338 1.00 59.09 199 LYS A N 1
ATOM 1590 C CA . LYS A 1 199 ? -21.856 -1.448 -31.145 1.00 59.09 199 LYS A CA 1
ATOM 1591 C C . LYS A 1 199 ? -21.758 -2.922 -30.743 1.00 59.09 199 LYS A C 1
ATOM 1593 O O . LYS A 1 199 ? -22.775 -3.603 -30.706 1.00 59.09 199 LYS A O 1
ATOM 1598 N N . GLN A 1 200 ? -20.560 -3.405 -30.408 1.00 60.59 200 GLN A N 1
ATOM 1599 C CA . GLN A 1 200 ? -20.362 -4.778 -29.925 1.00 60.59 200 GLN A CA 1
ATOM 1600 C C . GLN A 1 200 ? -20.961 -5.003 -28.532 1.00 60.59 200 GLN A C 1
ATOM 1602 O O . GLN A 1 200 ? -21.389 -6.109 -28.219 1.00 60.59 200 GLN A O 1
ATOM 1607 N N . ARG A 1 201 ? -21.011 -3.959 -27.700 1.00 52.62 201 ARG A N 1
ATOM 1608 C CA . ARG A 1 201 ? -21.527 -4.040 -26.330 1.00 52.62 201 ARG A CA 1
ATOM 1609 C C . ARG A 1 201 ? -23.052 -3.916 -26.239 1.00 52.62 201 ARG A C 1
ATOM 1611 O O . ARG A 1 201 ? -23.637 -4.460 -25.312 1.00 52.62 201 ARG A O 1
ATOM 1618 N N . VAL A 1 202 ? -23.683 -3.225 -27.191 1.00 52.31 202 VAL A N 1
ATOM 1619 C CA . VAL A 1 202 ? -25.146 -3.025 -27.248 1.00 52.31 202 VAL A CA 1
ATOM 1620 C C . VAL A 1 202 ? -25.877 -4.211 -27.894 1.00 52.31 202 VAL A C 1
ATOM 1622 O O . VAL A 1 202 ? -27.091 -4.307 -27.764 1.00 52.31 202 VAL A O 1
ATOM 1625 N N . ASN A 1 203 ? -25.168 -5.164 -28.514 1.00 48.53 203 ASN A N 1
ATOM 1626 C CA . ASN A 1 203 ? -25.796 -6.322 -29.156 1.00 48.53 203 ASN A CA 1
ATOM 1627 C C . ASN A 1 203 ? -25.497 -7.676 -28.467 1.00 48.53 203 ASN A C 1
ATOM 1629 O O . ASN A 1 203 ? -24.841 -8.524 -29.073 1.00 48.53 203 ASN A O 1
ATOM 1633 N N . PRO A 1 204 ? -25.957 -7.926 -27.221 1.00 42.22 204 PRO A N 1
ATOM 1634 C CA . PRO A 1 204 ? -25.893 -9.255 -26.619 1.00 42.22 204 PRO A CA 1
ATOM 1635 C C . PRO A 1 204 ? -27.141 -10.123 -26.879 1.00 42.22 204 PRO A C 1
ATOM 1637 O O . PRO A 1 204 ? -27.302 -11.134 -26.206 1.00 42.22 204 PRO A O 1
ATOM 1640 N N . LEU A 1 205 ? -28.024 -9.788 -27.829 1.00 43.91 205 LEU A N 1
ATOM 1641 C CA . LEU A 1 205 ? -29.211 -10.603 -28.127 1.00 43.91 205 LEU A CA 1
ATOM 1642 C C . LEU A 1 205 ? -29.352 -10.858 -29.627 1.00 43.91 205 LEU A C 1
ATOM 1644 O O . LEU A 1 205 ? -29.990 -10.087 -30.332 1.00 43.91 205 LEU A O 1
ATOM 1648 N N . LEU A 1 206 ? -28.723 -11.943 -30.086 1.00 38.53 206 LEU A N 1
ATOM 1649 C CA . LEU A 1 206 ? -29.212 -12.868 -31.121 1.00 38.53 206 LEU A CA 1
ATOM 1650 C C . LEU A 1 206 ? -28.120 -13.914 -31.384 1.00 38.53 206 LEU A C 1
ATOM 1652 O O . LEU A 1 206 ? -27.330 -13.793 -32.322 1.00 38.53 206 LEU A O 1
ATOM 1656 N N . LYS A 1 207 ? -28.065 -14.913 -30.505 1.00 33.62 207 LYS A N 1
ATOM 1657 C CA . LYS A 1 207 ? -27.820 -16.328 -30.802 1.00 33.62 207 LYS A 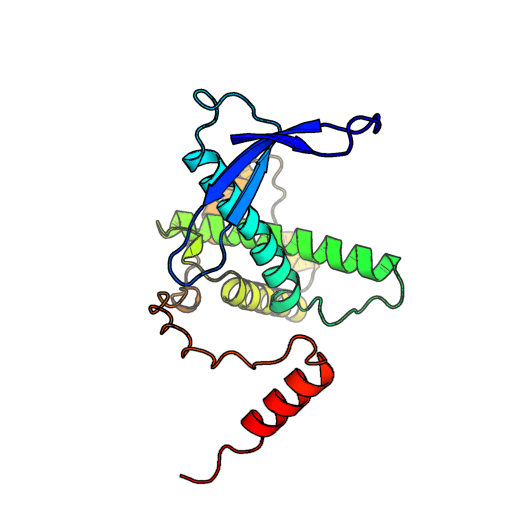CA 1
ATOM 1658 C C . LYS A 1 207 ? -28.217 -17.147 -29.585 1.00 33.62 207 LYS A C 1
ATOM 1660 O O . LYS A 1 207 ? -27.815 -16.742 -28.474 1.00 33.62 207 LYS A O 1
#

Secondary structure (DSSP, 8-state):
-EEEES-TT-TT-EEEEEEEE--TTSPPEEEEES---TTTS-HHHHHHHHHHHHHHHHHHHHHHHTS-TTS---SSHHHHHHHHHHHHHHHHHHHHHHHHHHHHTT--GGGB-HHHHHHHHHHHHHHHHHHS-HHHHHHHS----SHHHHHHHHHHHHTT---GGGBPPP---PPPPP-PPP---S---HHHHHHHHHHHHH-----

pLDDT: mean 83.68, std 14.44, range [33.62, 96.0]

Sequence (207 aa):
DWGWLGSAQSKQRRFLRRVTLYRPGEETIILLTDLLDATLFPATDLLALYLARWSIERVFQQITEVFHLQTLIGTTPQGTVFQFAFCGVLYNLVQVVRAYVATAQARPGPTISTELLFDDVQRQLVAVTELVPAEQLAIVVPVLPTEEALRAQLTRLLGTIWTPRWLKQPTTKRKAPALRTPTRGNHTSVFRVITGYHKQRVNPLLK